Protein AF-0000000070900089 (afdb_homodimer)

Organism: Physcomitrium patens (NCBI:txid3218)

InterPro domains:
  IPR011051 RmlC-like cupin domain superfamily [SSF51182] (42-110)
  IPR014710 RmlC-like jelly roll fold [G3DSA:2.60.120.10] (19-149)

Sequence (306 aa):
MASSDGKSDQQPENFRYYQIYASEDGTTHFKSCQMHGFELKKYAEDSQYQRSDFGGETTKLVFTELAPGLEQDLHCCPEVQFVVTLSGSWYVKTSDGTKHTFNPGDVLFQDNTKTSPASNKPQHYSGVVGDKPCQQMIVQISRTPEVDNPNPFMASSDGKSDQQPENFRYYQIYASEDGTTHFKSCQMHGFELKKYAEDSQYQRSDFGGETTKLVFTELAPGLEQDLHCCPEVQFVVTLSGSWYVKTSDGTKHTFNPGDVLFQDNTKTSPASNKPQHYSGVVGDKPCQQMIVQISRTPEVDNPNPF

Solvent-accessible surface area (backbone atoms only — not comparable to full-atom values): 15769 Å² total; per-residue (Å²): 130,85,79,77,77,73,72,76,81,70,67,72,81,78,42,65,36,33,34,43,42,19,34,58,69,12,49,17,40,79,42,89,32,54,46,58,78,62,42,80,35,76,51,68,89,44,73,32,39,34,35,67,80,81,76,52,46,43,61,41,52,34,40,33,43,43,52,50,73,42,68,42,66,79,38,36,45,83,52,27,29,40,38,32,29,35,37,51,23,32,35,42,30,26,66,75,64,54,69,50,76,44,39,45,24,38,40,36,38,38,30,32,16,76,82,35,82,28,77,32,72,20,33,32,30,36,32,39,44,67,89,41,49,22,30,34,44,34,40,31,34,59,42,83,46,63,52,72,61,80,67,84,64,129,83,80,76,76,72,70,76,82,70,66,73,83,77,42,64,35,32,33,44,41,19,34,57,69,11,50,16,40,80,42,86,31,56,46,59,78,63,40,80,35,76,50,69,89,44,74,32,39,33,35,66,81,81,74,54,46,43,62,43,51,36,42,35,45,44,51,50,73,42,67,42,67,79,40,38,46,82,52,26,30,41,39,32,29,34,36,50,22,32,36,42,30,26,66,73,65,55,69,49,76,45,40,45,24,39,38,37,38,38,34,32,16,75,81,34,80,30,78,32,73,18,32,31,30,37,32,39,43,66,88,41,50,23,31,35,43,35,41,30,34,58,44,83,45,61,52,71,60,81,67,84,65

pLDDT: mean 92.02, std 15.53, range [22.19, 98.94]

Radius of gyration: 20.11 Å; Cα contacts (8 Å, |Δi|>4): 875; chains: 2; bounding box: 85×57×43 Å

Secondary structure (DSSP, 8-state):
------------S--EEEEEEE-TTS-EEEEEEE----EEEEETTEEEEEE--SSSEEEEEEEEEEPTT-EEEEE-BSSSEEEEEEES-EEEEETTS-EEEE-TT-EEEE--BTT-SSSS---EEEEE-SSS-EEEEEEEEE----BS--S--/------------S--EEEEEEE-TTS-EEEEEEE----EEEEETTEEEEEE--SSSEEEEEEEEEEPTT-EEEEE-BSSSEEEEEEES-EEEEETTS-EEEE-TT-EEEE--BTT-SSSS---EEEEE-SSS-EEEEEEEEE----BS--S--

Foldseek 3Di:
DPPPPPPPPDWDPAQWAKEWAAAQQQFIDIDIADDDDWDFDDDPHHTDTDDDDDAFAWDDKDKDKDAAPDKDDWDADAAFKKKAWQAAKKWKATNVGDIDMHHHPYIYTYLQHQQANRPDRHTIIMHGPDRGMIIMMMIHGPHHGYHPCPRVD/DPPPPPPVPDWDPAQWAKEWAAAQQQFIDIDIADDDDWDFDDDPHHTDTDDDDDAFAWDDKDKDKDAAPDKDPWDADAAFKKKAWQAAKKWKATNVGDIDMHHHPYIYTYLQHQQANRPDRHTIIMHGPDRDMIIMMMIHGPHHGYHPCPRVD

Structure (mmCIF, N/CA/C/O backbone):
data_AF-0000000070900089-model_v1
#
loop_
_entity.id
_entity.type
_entity.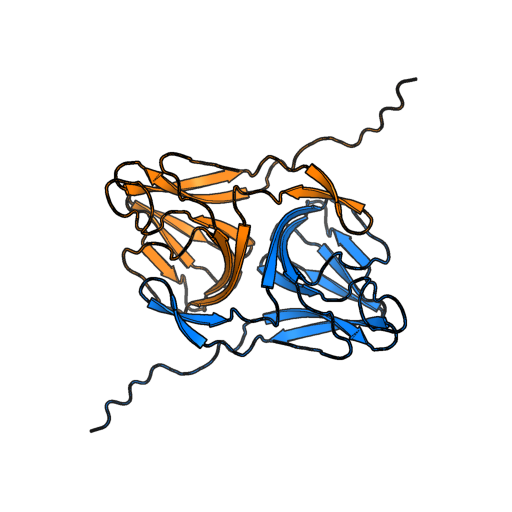pdbx_description
1 polymer 'Cupin 2 conserved barrel domain-containing protein'
#
loop_
_atom_site.group_PDB
_atom_site.id
_atom_site.type_symbol
_atom_site.label_atom_id
_atom_site.label_alt_id
_atom_site.label_comp_id
_atom_site.label_asym_id
_atom_site.label_entity_id
_atom_site.label_seq_id
_atom_site.pdbx_PDB_ins_code
_atom_site.Cartn_x
_atom_site.Cartn_y
_atom_site.Cartn_z
_atom_site.occupancy
_atom_site.B_iso_or_equiv
_atom_site.auth_seq_id
_atom_site.auth_comp_id
_atom_site.auth_asym_id
_atom_site.auth_atom_id
_atom_site.pdbx_PDB_model_num
ATOM 1 N N . MET A 1 1 ? -42.75 14.609 5.707 1 25.48 1 MET A N 1
ATOM 2 C CA . MET A 1 1 ? -42.031 14.82 4.449 1 25.48 1 MET A CA 1
ATOM 3 C C . MET A 1 1 ? -40.625 14.25 4.52 1 25.48 1 MET A C 1
ATOM 5 O O . MET A 1 1 ? -39.844 14.641 5.379 1 25.48 1 MET A O 1
ATOM 9 N N . ALA A 1 2 ? -40.375 12.898 4.223 1 30.28 2 ALA A N 1
ATOM 10 C CA . ALA A 1 2 ? -39.156 12.117 4.441 1 30.28 2 ALA A CA 1
ATOM 11 C C . ALA A 1 2 ? -37.969 12.742 3.713 1 30.28 2 ALA A C 1
ATOM 13 O O . ALA A 1 2 ? -38.062 13.031 2.516 1 30.28 2 ALA A O 1
ATOM 14 N N . SER A 1 3 ? -37.188 13.719 4.301 1 30.42 3 SER A N 1
ATOM 15 C CA . SER A 1 3 ? -36 14.359 3.754 1 30.42 3 SER A CA 1
ATOM 16 C C . SER A 1 3 ? -35.062 13.336 3.119 1 30.42 3 SER A C 1
ATOM 18 O O . SER A 1 3 ? -34.625 12.375 3.777 1 30.42 3 SER A O 1
ATOM 20 N N . SER A 1 4 ? -35.219 13 1.792 1 33.31 4 SER A N 1
ATOM 21 C CA . SER A 1 4 ? -34.5 12.07 0.933 1 33.31 4 SER A CA 1
ATOM 22 C C . SER A 1 4 ? -32.969 12.242 1.072 1 33.31 4 SER A C 1
ATOM 24 O O . SER A 1 4 ? -32.438 13.281 0.69 1 33.31 4 SER A O 1
ATOM 26 N N . ASP A 1 5 ? -32.344 12.125 2.211 1 35.88 5 ASP A N 1
ATOM 27 C CA . ASP A 1 5 ? -30.906 12.055 2.49 1 35.88 5 ASP A CA 1
ATOM 28 C C . ASP A 1 5 ? -30.141 11.375 1.344 1 35.88 5 ASP A C 1
ATOM 30 O O . ASP A 1 5 ? -30.125 10.148 1.243 1 35.88 5 ASP A O 1
ATOM 34 N N . GLY A 1 6 ? -30.156 11.812 0.093 1 32.88 6 GLY A N 1
ATOM 35 C CA . GLY A 1 6 ? -29.609 11.406 -1.191 1 32.88 6 GLY A CA 1
ATOM 36 C C . GLY A 1 6 ? -28.156 10.961 -1.109 1 32.88 6 GLY A C 1
ATOM 37 O O . GLY A 1 6 ? -27.297 11.469 -1.84 1 32.88 6 GLY A O 1
ATOM 38 N N . LYS A 1 7 ? -27.453 10.844 -0.008 1 39.06 7 LYS A N 1
ATOM 39 C CA . LYS A 1 7 ? -26.156 10.18 0.122 1 39.06 7 LYS A CA 1
ATOM 40 C C . LYS A 1 7 ? -26.062 8.992 -0.83 1 39.06 7 LYS A C 1
ATOM 42 O O . LYS A 1 7 ? -26.812 8.016 -0.703 1 39.06 7 LYS A O 1
ATOM 47 N N . SER A 1 8 ? -25.766 9.188 -2.084 1 41.5 8 SER A N 1
ATOM 48 C CA . SER A 1 8 ? -25.641 8.18 -3.129 1 41.5 8 SER A CA 1
ATOM 49 C C . SER A 1 8 ? -24.891 6.949 -2.623 1 41.5 8 SER A C 1
ATOM 51 O O . SER A 1 8 ? -23.781 7.062 -2.117 1 41.5 8 SER A O 1
ATOM 53 N N . ASP A 1 9 ? -25.422 5.953 -1.9 1 51.38 9 ASP A N 1
ATOM 54 C CA . ASP A 1 9 ? -25.172 4.566 -1.519 1 51.38 9 ASP A CA 1
ATOM 55 C C . ASP A 1 9 ? -24.281 3.867 -2.539 1 51.38 9 ASP A C 1
ATOM 57 O O . ASP A 1 9 ? -24.234 2.637 -2.598 1 51.38 9 ASP A O 1
ATOM 61 N N . GLN A 1 10 ? -23.875 4.645 -3.512 1 62.62 10 GLN A N 1
ATOM 62 C CA . GLN A 1 10 ? -23.266 3.84 -4.574 1 62.62 10 GLN A CA 1
ATOM 63 C C . GLN A 1 10 ? -21.828 3.455 -4.227 1 62.62 10 GLN A C 1
ATOM 65 O O . GLN A 1 10 ? -21.016 4.316 -3.881 1 62.62 10 GLN A O 1
ATOM 70 N N . GLN A 1 11 ? -21.5 2.168 -3.98 1 77.75 11 GLN A N 1
ATOM 71 C CA . GLN A 1 11 ? -20.234 1.473 -3.844 1 77.75 11 GLN A CA 1
ATOM 72 C C . GLN A 1 11 ? -19.234 1.922 -4.918 1 77.75 11 GLN A C 1
ATOM 74 O O . GLN A 1 11 ? -19.641 2.381 -5.988 1 77.75 11 GLN A O 1
ATOM 79 N N . PRO A 1 12 ? -17.953 2.131 -4.414 1 88.62 12 PRO A N 1
ATOM 80 C CA . PRO A 1 12 ? -16.969 2.389 -5.469 1 88.62 12 PRO A CA 1
ATOM 81 C C . PRO A 1 12 ? -17.125 1.457 -6.668 1 88.62 12 PRO A C 1
ATOM 83 O O . PRO A 1 12 ? -17.156 0.234 -6.504 1 88.62 12 PRO A O 1
ATOM 86 N N . GLU A 1 13 ? -17.344 1.978 -7.777 1 82.12 13 GLU A N 1
ATOM 87 C CA . GLU A 1 13 ? -17.656 1.176 -8.953 1 82.12 13 GLU A CA 1
ATOM 88 C C . GLU A 1 13 ? -16.391 0.705 -9.664 1 82.12 13 GLU A C 1
ATOM 90 O O . GLU A 1 13 ? -16.406 -0.328 -10.336 1 82.12 13 GLU A O 1
ATOM 95 N N . ASN A 1 14 ? -15.352 1.383 -9.477 1 90.56 14 ASN A N 1
ATOM 96 C CA . ASN A 1 14 ? -14.156 1.071 -10.258 1 90.56 14 ASN A CA 1
ATOM 97 C C . ASN A 1 14 ? -12.914 0.995 -9.375 1 90.56 14 ASN A C 1
ATOM 99 O O . ASN A 1 14 ? -11.859 1.526 -9.727 1 90.56 14 ASN A O 1
ATOM 103 N N . PHE A 1 15 ? -13.164 0.322 -8.195 1 96.88 15 PHE A N 1
ATOM 104 C CA . PHE A 1 15 ? -11.984 0.055 -7.375 1 96.88 15 PHE A CA 1
ATOM 105 C C . PHE A 1 15 ? -11.281 -1.217 -7.836 1 96.88 15 PHE A C 1
ATOM 107 O O . PHE A 1 15 ? -11.57 -2.307 -7.332 1 96.88 15 PHE A O 1
ATOM 114 N N . ARG A 1 16 ? -10.297 -1.04 -8.633 1 97.06 16 ARG A N 1
ATOM 115 C CA . ARG A 1 16 ? -9.695 -2.162 -9.352 1 97.06 16 ARG A CA 1
ATOM 116 C C . ARG A 1 16 ? -8.516 -2.732 -8.57 1 97.06 16 ARG A C 1
ATOM 118 O O . ARG A 1 16 ? -7.77 -1.99 -7.93 1 97.06 16 ARG A O 1
ATOM 125 N N . TYR A 1 17 ? -8.391 -4.027 -8.664 1 98.44 17 TYR A N 1
ATOM 126 C CA . TYR A 1 17 ? -7.168 -4.73 -8.289 1 98.44 17 TYR A CA 1
ATOM 127 C C . TYR A 1 17 ? -6.969 -5.973 -9.148 1 98.44 17 TYR A C 1
ATOM 129 O O . TYR A 1 17 ? -7.887 -6.402 -9.844 1 98.44 17 TYR A O 1
ATOM 137 N N . TYR A 1 18 ? -5.762 -6.484 -9.164 1 98.69 18 TYR A N 1
ATOM 138 C CA . TYR A 1 18 ? -5.438 -7.707 -9.883 1 98.69 18 TYR A CA 1
ATOM 139 C C . TYR A 1 18 ? -5.207 -8.867 -8.922 1 98.69 18 TYR A C 1
ATOM 141 O O . TYR A 1 18 ? -4.875 -8.656 -7.758 1 98.69 18 TYR A O 1
ATOM 149 N N . GLN A 1 19 ? -5.445 -10.031 -9.484 1 98.81 19 GLN A N 1
ATOM 150 C CA . GLN A 1 19 ? -5.234 -11.227 -8.672 1 98.81 19 GLN A CA 1
ATOM 151 C C . GLN A 1 19 ? -4.48 -12.297 -9.453 1 98.81 19 GLN A C 1
ATOM 153 O O . GLN A 1 19 ? -4.754 -12.516 -10.641 1 98.81 19 GLN A O 1
ATOM 158 N N . ILE A 1 20 ? -3.531 -12.93 -8.773 1 98.5 20 ILE A N 1
ATOM 159 C CA . ILE A 1 20 ? -3.115 -14.266 -9.172 1 98.5 20 ILE A CA 1
ATOM 160 C C . ILE A 1 20 ? -3.791 -15.305 -8.273 1 98.5 20 ILE A C 1
ATOM 162 O O . ILE A 1 20 ? -3.658 -15.258 -7.051 1 98.5 20 ILE A O 1
ATOM 166 N N . TYR A 1 21 ? -4.516 -16.172 -8.883 1 98.31 21 TYR A N 1
ATOM 167 C CA . TYR A 1 21 ? -5.117 -17.25 -8.117 1 98.31 21 TYR A CA 1
ATOM 168 C C . TYR A 1 21 ? -4.734 -18.609 -8.688 1 98.31 21 TYR A C 1
ATOM 170 O O . TYR A 1 21 ? -4.328 -18.703 -9.852 1 98.31 21 TYR A O 1
ATOM 178 N N . ALA A 1 22 ? -4.809 -19.578 -7.891 1 98.75 22 ALA A N 1
ATOM 179 C CA . ALA A 1 22 ? -4.449 -20.938 -8.289 1 98.75 22 ALA A CA 1
ATOM 180 C C . ALA A 1 22 ? -5.691 -21.797 -8.492 1 98.75 22 ALA A C 1
ATOM 182 O O . ALA A 1 22 ? -6.648 -21.703 -7.719 1 98.75 22 ALA A O 1
ATOM 183 N N . SER A 1 23 ? -5.645 -22.625 -9.516 1 98.75 23 SER A N 1
ATOM 184 C CA . SER A 1 23 ? -6.586 -23.734 -9.617 1 98.75 23 SER A CA 1
ATOM 185 C C . SER A 1 23 ? -6.184 -24.891 -8.711 1 98.75 23 SER A C 1
ATOM 187 O O . SER A 1 23 ? -5.074 -24.891 -8.172 1 98.75 23 SER A O 1
ATOM 189 N N . GLU A 1 24 ? -7.066 -25.859 -8.562 1 98.56 24 GLU A N 1
ATOM 190 C CA . GLU A 1 24 ? -6.84 -27 -7.695 1 98.56 24 GLU A CA 1
ATOM 191 C C . GLU A 1 24 ? -5.578 -27.766 -8.094 1 98.56 24 GLU A C 1
ATOM 193 O O . GLU A 1 24 ? -4.887 -28.328 -7.246 1 98.56 24 GLU A O 1
ATOM 198 N N . ASP A 1 25 ? -5.246 -27.766 -9.328 1 98.62 25 ASP A N 1
ATOM 199 C CA . ASP A 1 25 ? -4.105 -28.547 -9.805 1 98.62 25 ASP A CA 1
ATOM 200 C C . ASP A 1 25 ? -2.803 -27.766 -9.633 1 98.62 25 ASP A C 1
ATOM 202 O O . ASP A 1 25 ? -1.725 -28.266 -9.953 1 98.62 25 ASP A O 1
ATOM 206 N N . GLY A 1 26 ? -2.959 -26.484 -9.266 1 98.69 26 GLY A N 1
ATOM 207 C CA . GLY A 1 26 ? -1.771 -25.688 -9.016 1 98.69 26 GLY A CA 1
ATOM 208 C C . GLY A 1 26 ? -1.475 -24.703 -10.133 1 98.69 26 GLY A C 1
ATOM 209 O O . GLY A 1 26 ? -0.553 -23.891 -10.023 1 98.69 26 GLY A O 1
ATOM 210 N N . THR A 1 27 ? -2.264 -24.828 -11.203 1 98.81 27 THR A N 1
ATOM 211 C CA . THR A 1 27 ? -2.098 -23.844 -12.273 1 98.81 27 THR A CA 1
ATOM 212 C C . THR A 1 27 ? -2.496 -22.453 -11.797 1 98.81 27 THR A C 1
ATOM 214 O O . THR A 1 27 ? -3.543 -22.281 -11.164 1 98.81 27 THR A O 1
ATOM 217 N N . THR A 1 28 ? -1.611 -21.438 -12.008 1 98.88 28 THR A N 1
ATOM 218 C CA . THR A 1 28 ? -1.92 -20.078 -11.602 1 98.88 28 THR A CA 1
ATOM 219 C C . THR A 1 28 ? -2.51 -19.281 -12.766 1 98.88 28 THR A C 1
ATOM 221 O O . THR A 1 28 ? -2.15 -19.516 -13.922 1 98.88 28 THR A O 1
ATOM 224 N N . HIS A 1 29 ? -3.406 -18.375 -12.414 1 98.75 29 HIS A N 1
ATOM 225 C CA . HIS A 1 29 ? -4.152 -17.562 -13.367 1 98.75 29 HIS A CA 1
ATOM 226 C C . HIS A 1 29 ? -4.18 -16.094 -12.945 1 98.75 29 HIS A C 1
ATOM 228 O O . HIS A 1 29 ? -4.004 -15.789 -11.758 1 98.75 29 HIS A O 1
ATOM 234 N N . PHE A 1 30 ? -4.379 -15.32 -13.969 1 98.19 30 PHE A N 1
ATOM 235 C CA . PHE A 1 30 ? -4.527 -13.883 -13.742 1 98.19 30 PHE A CA 1
ATOM 236 C C . PHE A 1 30 ? -5.996 -13.477 -13.812 1 98.19 30 PHE A C 1
ATOM 238 O O . PHE A 1 30 ? -6.75 -13.984 -14.648 1 98.19 30 PHE A O 1
ATOM 245 N N . LYS A 1 31 ? -6.398 -12.594 -12.922 1 98.12 31 LYS A N 1
ATOM 246 C CA . LYS A 1 31 ? -7.75 -12.047 -12.945 1 98.12 31 LYS A CA 1
ATOM 247 C C . LYS A 1 31 ? -7.742 -10.539 -12.68 1 98.12 31 LYS A C 1
ATOM 249 O O . LYS A 1 31 ? -7.109 -10.078 -11.727 1 98.12 31 LYS A O 1
ATOM 254 N N . SER A 1 32 ? -8.383 -9.727 -13.594 1 97.69 32 SER A N 1
ATOM 255 C CA . SER A 1 32 ? -8.727 -8.336 -13.297 1 97.69 32 SER A CA 1
ATOM 256 C C . SER A 1 32 ? -9.984 -8.242 -12.445 1 97.69 32 SER A C 1
ATOM 258 O O . SER A 1 32 ? -11.031 -8.789 -12.812 1 97.69 32 SER A O 1
ATOM 260 N N . CYS A 1 33 ? -9.883 -7.59 -11.297 1 97.75 33 CYS A N 1
ATOM 261 C CA . CYS A 1 33 ? -10.961 -7.621 -10.305 1 97.75 33 CYS A CA 1
ATOM 262 C C . CYS A 1 33 ? -11.453 -6.215 -9.992 1 97.75 33 CYS A C 1
ATOM 264 O O . CYS A 1 33 ? -10.742 -5.238 -10.227 1 97.75 33 CYS A O 1
ATOM 266 N N . GLN A 1 34 ? -12.68 -6.184 -9.539 1 95.56 34 GLN A N 1
ATOM 267 C CA . GLN A 1 34 ? -13.258 -5.012 -8.891 1 95.56 34 GLN A CA 1
ATOM 268 C C . GLN A 1 34 ? -13.609 -5.297 -7.434 1 95.56 34 GLN A C 1
ATOM 270 O O . GLN A 1 34 ? -14.344 -6.238 -7.141 1 95.56 34 GLN A O 1
ATOM 275 N N . MET A 1 35 ? -13.086 -4.438 -6.559 1 97.06 35 MET A N 1
ATOM 276 C CA . MET A 1 35 ? -13.297 -4.668 -5.133 1 97.06 35 MET A CA 1
ATOM 277 C C . MET A 1 35 ? -14.711 -4.297 -4.723 1 97.06 35 MET A C 1
ATOM 279 O O . MET A 1 35 ? -15.242 -3.275 -5.164 1 97.06 35 MET A O 1
ATOM 283 N N . HIS A 1 36 ? -15.266 -5.109 -3.896 1 93.5 36 HIS A N 1
ATOM 284 C CA . HIS A 1 36 ? -16.594 -4.883 -3.344 1 93.5 36 HIS A CA 1
ATOM 285 C C . HIS A 1 36 ? -16.578 -4.965 -1.822 1 93.5 36 HIS A C 1
ATOM 287 O O . HIS A 1 36 ? -15.539 -5.25 -1.222 1 93.5 36 HIS A O 1
ATOM 293 N N . GLY A 1 37 ? -17.688 -4.625 -1.235 1 92.94 37 GLY A N 1
ATOM 294 C CA . GLY A 1 37 ? -17.828 -4.816 0.201 1 92.94 37 GLY A CA 1
ATOM 295 C C . GLY A 1 37 ? -17.359 -3.619 1.006 1 92.94 37 GLY A C 1
ATOM 296 O O . GLY A 1 37 ? -16.953 -3.76 2.164 1 92.94 37 GLY A O 1
ATOM 297 N N . PHE A 1 38 ? -17.359 -2.502 0.384 1 94.69 38 PHE A N 1
ATOM 298 C CA . PHE A 1 38 ? -17.031 -1.282 1.113 1 94.69 38 PHE A CA 1
ATOM 299 C C . PHE A 1 38 ? -18.172 -0.889 2.049 1 94.69 38 PHE A C 1
ATOM 301 O O . PHE A 1 38 ? -19.344 -1.134 1.75 1 94.69 38 PHE A O 1
ATOM 308 N N . GLU A 1 39 ? -17.766 -0.314 3.139 1 91.56 39 GLU A N 1
ATOM 309 C CA . GLU A 1 39 ? -18.703 0.305 4.074 1 91.56 39 GLU A CA 1
ATOM 310 C C . GLU A 1 39 ? -18.453 1.806 4.191 1 91.56 39 GLU A C 1
ATOM 312 O O . GLU A 1 39 ? -17.312 2.254 4.16 1 91.56 39 GLU A O 1
ATOM 317 N N . LEU A 1 40 ? -19.531 2.523 4.234 1 88.12 40 LEU A N 1
ATOM 318 C CA . LEU A 1 40 ? -19.406 3.951 4.504 1 88.12 40 LEU A CA 1
ATOM 319 C C . LEU A 1 40 ? -19.219 4.207 5.996 1 88.12 40 LEU A C 1
ATOM 321 O O . LEU A 1 40 ? -20.109 3.904 6.797 1 88.12 40 LEU A O 1
ATOM 325 N N . LYS A 1 41 ? -18.062 4.621 6.387 1 82.56 41 LYS A N 1
ATOM 326 C CA . LYS A 1 41 ? -17.75 4.828 7.797 1 82.56 41 LYS A CA 1
ATOM 327 C C . LYS A 1 41 ? -16.984 6.129 8.008 1 82.56 41 LYS A C 1
ATOM 329 O O . LYS A 1 41 ? -16.344 6.637 7.074 1 82.56 41 LYS A O 1
ATOM 334 N N . LYS A 1 42 ? -17.25 6.562 9.227 1 78 42 LYS A N 1
ATOM 335 C CA . LYS A 1 42 ? -16.422 7.699 9.625 1 78 42 LYS A CA 1
ATOM 336 C C . LYS A 1 42 ? -14.945 7.328 9.656 1 78 42 LYS A C 1
ATOM 338 O O . LYS A 1 42 ? -14.57 6.301 10.227 1 78 42 LYS A O 1
ATOM 343 N N . TYR A 1 43 ? -14.242 7.965 8.742 1 72.31 43 TYR A N 1
ATOM 344 C CA . TYR A 1 43 ? -12.789 7.902 8.781 1 72.31 43 TYR A CA 1
ATOM 345 C C . TYR A 1 43 ? -12.195 9.234 9.219 1 72.31 43 TYR A C 1
ATOM 347 O O . TYR A 1 43 ? -12.398 10.258 8.555 1 72.31 43 TYR A O 1
ATOM 355 N N . ALA A 1 44 ? -11.523 9.328 10.305 1 66.56 44 ALA A N 1
ATOM 356 C CA . ALA A 1 44 ? -11.156 10.578 10.961 1 66.56 44 ALA A CA 1
ATOM 357 C C . ALA A 1 44 ? -12.398 11.422 11.258 1 66.56 44 ALA A C 1
ATOM 359 O O . ALA A 1 44 ? -13.188 11.07 12.141 1 66.56 44 ALA A O 1
ATOM 360 N N . GLU A 1 45 ? -12.688 12.469 10.398 1 69.44 45 GLU A N 1
ATOM 361 C CA . GLU A 1 45 ? -13.797 13.367 10.703 1 69.44 45 GLU A CA 1
ATOM 362 C C . GLU A 1 45 ? -14.922 13.211 9.688 1 69.44 45 GLU A C 1
ATOM 364 O O . GLU A 1 45 ? -16.062 13.594 9.953 1 69.44 45 GLU A O 1
ATOM 369 N N . ASP A 1 46 ? -14.609 12.555 8.57 1 78.25 46 ASP A N 1
ATOM 370 C CA . ASP A 1 46 ? -15.617 12.477 7.516 1 78.25 46 ASP A CA 1
ATOM 371 C C . ASP A 1 46 ? -15.852 11.023 7.094 1 78.25 46 ASP A C 1
ATOM 373 O O . ASP A 1 46 ? -14.992 10.164 7.297 1 78.25 46 ASP A O 1
ATOM 377 N N . SER A 1 47 ? -17.047 10.883 6.59 1 82.75 47 SER A N 1
ATOM 378 C CA . SER A 1 47 ? -17.375 9.547 6.105 1 82.75 47 SER A CA 1
ATOM 379 C C . SER A 1 47 ? -16.734 9.273 4.754 1 82.75 47 SER A C 1
ATOM 381 O O . SER A 1 47 ? -16.672 10.156 3.896 1 82.75 47 SER A O 1
ATOM 383 N N . GLN A 1 48 ? -16.156 8.094 4.652 1 88.62 48 GLN A N 1
ATOM 384 C CA . GLN A 1 48 ? -15.617 7.594 3.393 1 88.62 48 GLN A CA 1
ATOM 385 C C . GLN A 1 48 ? -15.859 6.098 3.242 1 88.62 48 GLN A C 1
ATOM 387 O O . GLN A 1 48 ? -16.094 5.398 4.23 1 88.62 48 GLN A O 1
ATOM 392 N N . TYR A 1 49 ? -15.977 5.715 1.992 1 93.06 49 TYR A N 1
ATOM 393 C CA . TYR A 1 49 ? -16.047 4.277 1.746 1 93.06 49 TYR A CA 1
ATOM 394 C C . TYR A 1 49 ? -14.734 3.596 2.141 1 93.06 49 TYR A C 1
ATOM 396 O O . TYR A 1 49 ? -13.656 4.039 1.751 1 93.06 49 TYR A O 1
ATOM 404 N N . GLN A 1 50 ? -14.844 2.473 2.943 1 95.19 50 GLN A N 1
ATOM 405 C CA . GLN A 1 50 ? -13.664 1.747 3.396 1 95.19 50 GLN A CA 1
ATOM 406 C C . GLN A 1 50 ? -13.906 0.241 3.396 1 95.19 50 GLN A C 1
ATOM 408 O O . GLN A 1 50 ? -15.039 -0.209 3.604 1 95.19 50 GLN A O 1
ATOM 413 N N . ARG A 1 51 ? -12.977 -0.484 3.121 1 96 51 ARG A N 1
ATOM 414 C CA . ARG A 1 51 ? -12.922 -1.933 3.293 1 96 51 ARG A CA 1
ATOM 415 C C . ARG A 1 51 ? -11.68 -2.344 4.074 1 96 51 ARG A C 1
ATOM 417 O O . ARG A 1 51 ? -10.57 -1.912 3.758 1 96 51 ARG A O 1
ATOM 424 N N . SER A 1 52 ? -11.867 -3.227 5.156 1 96.5 52 SER A N 1
ATOM 425 C CA . SER A 1 52 ? -10.703 -3.559 5.973 1 96.5 52 SER A CA 1
ATOM 426 C C . SER A 1 52 ? -10.688 -5.039 6.336 1 96.5 52 SER A C 1
ATOM 428 O O . SER A 1 52 ? -9.852 -5.484 7.125 1 96.5 52 SER A O 1
ATOM 430 N N . ASP A 1 53 ? -11.648 -5.809 5.832 1 96 53 ASP A N 1
ATOM 43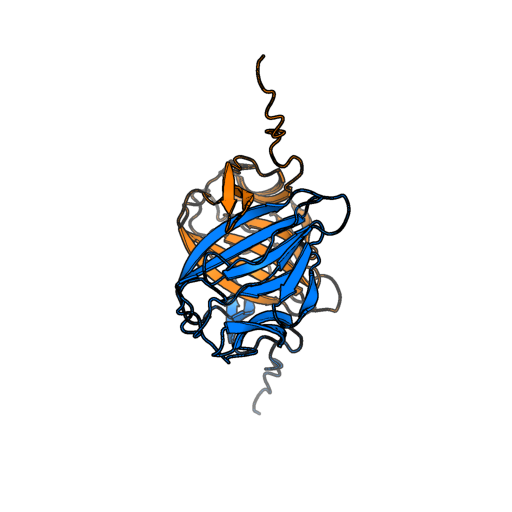1 C CA . ASP A 1 53 ? -11.68 -7.246 6.09 1 96 53 ASP A CA 1
ATOM 432 C C . ASP A 1 53 ? -11.328 -8.039 4.832 1 96 53 ASP A C 1
ATOM 434 O O . ASP A 1 53 ? -12.023 -7.949 3.82 1 96 53 ASP A O 1
ATOM 438 N N . PHE A 1 54 ? -10.297 -8.82 4.922 1 97.25 54 PHE A N 1
ATOM 439 C CA . PHE A 1 54 ? -9.836 -9.586 3.771 1 97.25 54 PHE A CA 1
ATOM 440 C C . PHE A 1 54 ? -9.617 -11.047 4.148 1 97.25 54 PHE A C 1
ATOM 442 O O . PHE A 1 54 ? -8.82 -11.75 3.52 1 97.25 54 PHE A O 1
ATOM 449 N N . GLY A 1 55 ? -10.203 -11.484 5.234 1 95.62 55 GLY A N 1
ATOM 450 C CA . GLY A 1 55 ? -10.227 -12.883 5.629 1 95.62 55 GLY A CA 1
ATOM 451 C C . GLY A 1 55 ? -9.039 -13.281 6.473 1 95.62 55 GLY A C 1
ATOM 452 O O . GLY A 1 55 ? -8.672 -14.461 6.52 1 95.62 55 GLY A O 1
ATOM 453 N N . GLY A 1 56 ? -8.359 -12.344 7.164 1 96.31 56 GLY A N 1
ATOM 454 C CA . GLY A 1 56 ? -7.207 -12.586 8.016 1 96.31 56 GLY A CA 1
ATOM 455 C C . GLY A 1 56 ? -6.688 -11.32 8.688 1 96.31 56 GLY A C 1
ATOM 456 O O . GLY A 1 56 ? -7.289 -10.258 8.555 1 96.31 56 GLY A O 1
ATOM 457 N N . GLU A 1 57 ? -5.539 -11.539 9.367 1 96.94 57 GLU A N 1
ATOM 458 C CA . GLU A 1 57 ? -4.91 -10.414 10.055 1 96.94 57 GLU A CA 1
ATOM 459 C C . GLU A 1 57 ? -3.73 -9.875 9.25 1 96.94 57 GLU A C 1
ATOM 461 O O . GLU A 1 57 ? -2.969 -10.641 8.664 1 96.94 57 GLU A O 1
ATOM 466 N N . THR A 1 58 ? -3.652 -8.547 9.242 1 97.94 58 THR A N 1
ATOM 467 C CA . THR A 1 58 ? -2.459 -7.938 8.664 1 97.94 58 THR A CA 1
ATOM 468 C C . THR A 1 58 ? -1.229 -8.242 9.516 1 97.94 58 THR A C 1
ATOM 470 O O . THR A 1 58 ? -1.238 -8.031 10.727 1 97.94 58 THR A O 1
ATOM 473 N N . THR A 1 59 ? -0.126 -8.727 8.914 1 97.31 59 THR A N 1
ATOM 474 C CA . THR A 1 59 ? 0.962 -9.258 9.727 1 97.31 59 THR A CA 1
ATOM 475 C C . THR A 1 59 ? 2.256 -8.492 9.469 1 97.31 59 THR A C 1
ATOM 477 O O . THR A 1 59 ? 3.08 -8.336 10.367 1 97.31 59 THR A O 1
ATOM 480 N N . LYS A 1 60 ? 2.445 -8.062 8.258 1 97.44 60 LYS A N 1
ATOM 481 C CA . LYS A 1 60 ? 3.742 -7.469 7.938 1 97.44 60 LYS A CA 1
ATOM 482 C C . LYS A 1 60 ? 3.617 -6.438 6.82 1 97.44 60 LYS A C 1
ATOM 484 O O . LYS A 1 60 ? 2.852 -6.633 5.875 1 97.44 60 LYS A O 1
ATOM 489 N N . LEU A 1 61 ? 4.344 -5.355 6.949 1 98.38 61 LEU A N 1
ATOM 490 C CA . LEU A 1 61 ? 4.555 -4.352 5.914 1 98.38 61 LEU A CA 1
ATOM 491 C C . LEU A 1 61 ? 5.992 -4.391 5.402 1 98.38 61 LEU A C 1
ATOM 493 O O . LEU A 1 61 ? 6.938 -4.391 6.195 1 98.38 61 LEU A O 1
ATOM 497 N N . VAL A 1 62 ? 6.16 -4.473 4.074 1 97.5 62 VAL A N 1
ATOM 498 C CA . VAL A 1 62 ? 7.48 -4.512 3.459 1 97.5 62 VAL A CA 1
ATOM 499 C C . VAL A 1 62 ? 7.57 -3.471 2.348 1 97.5 62 VAL A C 1
ATOM 501 O O . VAL A 1 62 ? 6.695 -3.406 1.478 1 97.5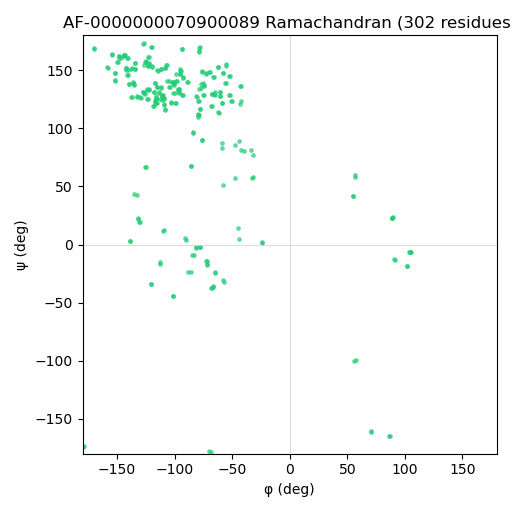 62 VAL A O 1
ATOM 504 N N . PHE A 1 63 ? 8.57 -2.607 2.4 1 98.12 63 PHE A N 1
ATOM 505 C CA . PHE A 1 63 ? 9 -1.848 1.23 1 98.12 63 PHE A CA 1
ATOM 506 C C . PHE A 1 63 ? 10.18 -2.523 0.549 1 98.12 63 PHE A C 1
ATOM 508 O O . PHE A 1 63 ? 11.125 -2.951 1.215 1 98.12 63 PHE A O 1
ATOM 515 N N . THR A 1 64 ? 10.125 -2.643 -0.795 1 97 64 THR A N 1
ATOM 516 C CA . THR A 1 64 ? 11.18 -3.363 -1.498 1 97 64 THR A CA 1
ATOM 517 C C . THR A 1 64 ? 11.5 -2.688 -2.828 1 97 64 THR A C 1
ATOM 519 O O . THR A 1 64 ? 10.648 -2.027 -3.418 1 97 64 THR A O 1
ATOM 522 N N . GLU A 1 65 ? 12.711 -2.854 -3.236 1 96.62 65 GLU A N 1
ATOM 523 C CA . GLU A 1 65 ? 13.156 -2.412 -4.555 1 96.62 65 GLU A CA 1
ATOM 524 C C . GLU A 1 65 ? 13.742 -3.57 -5.355 1 96.62 65 GLU A C 1
ATOM 526 O O . GLU A 1 65 ? 14.641 -4.266 -4.883 1 96.62 65 GLU A O 1
ATOM 531 N N . LEU A 1 66 ? 13.18 -3.725 -6.523 1 95.12 66 LEU A N 1
ATOM 532 C CA . LEU A 1 66 ? 13.68 -4.695 -7.492 1 95.12 66 LEU A CA 1
ATOM 533 C C . LEU A 1 66 ? 14.617 -4.031 -8.5 1 95.12 66 LEU A C 1
ATOM 535 O O . LEU A 1 66 ? 14.25 -3.027 -9.117 1 95.12 66 LEU A O 1
ATOM 539 N N . ALA A 1 67 ? 15.727 -4.602 -8.695 1 93.12 67 ALA A N 1
ATOM 540 C CA . ALA A 1 67 ? 16.734 -4.004 -9.578 1 93.12 67 ALA A CA 1
ATOM 541 C C . ALA A 1 67 ? 16.359 -4.207 -11.047 1 93.12 67 ALA A C 1
ATOM 543 O O . ALA A 1 67 ? 15.773 -5.23 -11.406 1 93.12 67 ALA A O 1
ATOM 544 N N . PRO A 1 68 ? 16.797 -3.195 -11.859 1 94.75 68 PRO A N 1
ATOM 545 C CA . PRO A 1 68 ? 16.625 -3.428 -13.297 1 94.75 68 PRO A CA 1
ATOM 546 C C . PRO A 1 68 ? 17.297 -4.715 -13.766 1 94.75 68 PRO A C 1
ATOM 548 O O . PRO A 1 68 ? 18.375 -5.07 -13.281 1 94.75 68 PRO A O 1
ATOM 551 N N . GLY A 1 69 ? 16.594 -5.441 -14.648 1 94.12 69 GLY A N 1
ATOM 552 C CA . GLY A 1 69 ? 17.172 -6.668 -15.195 1 94.12 69 GLY A CA 1
ATOM 553 C C . GLY A 1 69 ? 16.812 -7.898 -14.383 1 94.12 69 GLY A C 1
ATOM 554 O O . GLY A 1 69 ? 17.031 -9.031 -14.828 1 94.12 69 GLY A O 1
ATOM 555 N N . LEU A 1 70 ? 16.266 -7.699 -13.164 1 93.5 70 LEU A N 1
ATOM 556 C CA . LEU A 1 70 ? 15.867 -8.836 -12.344 1 93.5 70 LEU A CA 1
ATOM 557 C C . LEU A 1 70 ? 14.797 -9.672 -13.055 1 93.5 70 LEU A C 1
ATOM 559 O O . LEU A 1 70 ? 13.828 -9.125 -13.578 1 93.5 70 LEU A O 1
ATOM 563 N N . GLU A 1 71 ? 14.992 -10.93 -13.094 1 94.25 71 GLU A N 1
ATOM 564 C CA . GLU A 1 71 ? 14.039 -11.945 -13.531 1 94.25 71 GLU A CA 1
ATOM 565 C C . GLU A 1 71 ? 13.977 -13.109 -12.539 1 94.25 71 GLU A C 1
ATOM 567 O O . GLU A 1 71 ? 15.008 -13.664 -12.164 1 94.25 71 GLU A O 1
ATOM 572 N N . GLN A 1 72 ? 12.867 -13.359 -12.18 1 93.81 72 GLN A N 1
ATOM 573 C CA . GLN A 1 72 ? 12.672 -14.469 -11.25 1 93.81 72 GLN A CA 1
ATOM 574 C C . GLN A 1 72 ? 11.922 -15.617 -11.914 1 93.81 72 GLN A C 1
ATOM 576 O O . GLN A 1 72 ? 10.836 -15.414 -12.469 1 93.81 72 GLN A O 1
ATOM 581 N N . ASP A 1 73 ? 12.539 -16.781 -11.844 1 93.44 73 ASP A N 1
ATOM 582 C CA . ASP A 1 73 ? 11.891 -17.984 -12.367 1 93.44 73 ASP A CA 1
ATOM 583 C C . ASP A 1 73 ? 10.711 -18.391 -11.492 1 93.44 73 ASP A C 1
ATOM 585 O O . ASP A 1 73 ? 10.352 -17.688 -10.547 1 93.44 73 ASP A O 1
ATOM 589 N N . LEU A 1 74 ? 10.086 -19.516 -11.875 1 94.88 74 LEU A N 1
ATOM 590 C CA . LEU A 1 74 ? 8.898 -20 -11.18 1 94.88 74 LEU A CA 1
ATOM 591 C C . LEU A 1 74 ? 9.125 -20.047 -9.672 1 94.88 74 LEU A C 1
ATOM 593 O O . LEU A 1 74 ? 10.07 -20.688 -9.203 1 94.88 74 LEU A O 1
ATOM 597 N N . HIS A 1 75 ? 8.273 -19.359 -8.953 1 95.81 75 HIS A N 1
ATOM 598 C CA . HIS A 1 75 ? 8.336 -19.328 -7.496 1 95.81 75 HIS A CA 1
ATOM 599 C C . HIS A 1 75 ? 6.969 -19.016 -6.898 1 95.81 75 HIS A C 1
ATOM 601 O O . HIS A 1 75 ? 6.051 -18.609 -7.613 1 95.81 75 HIS A O 1
ATOM 607 N N . CYS A 1 76 ? 6.812 -19.297 -5.605 1 96.56 76 CYS A N 1
ATOM 608 C CA . CYS A 1 76 ? 5.633 -18.922 -4.832 1 96.56 76 CYS A CA 1
ATOM 609 C C . CYS A 1 76 ? 5.863 -17.594 -4.098 1 96.56 76 CYS A C 1
ATOM 611 O O . CYS A 1 76 ? 7.004 -17.234 -3.816 1 96.56 76 CYS A O 1
ATOM 613 N N . CYS A 1 77 ? 4.77 -16.859 -3.881 1 95.12 77 CYS A N 1
ATOM 614 C CA . CYS A 1 77 ? 4.926 -15.742 -2.957 1 95.12 77 CYS A CA 1
ATOM 615 C C . CYS A 1 77 ? 5.117 -16.234 -1.527 1 95.12 77 CYS A C 1
ATOM 617 O O . CYS A 1 77 ? 4.633 -17.312 -1.17 1 95.12 77 CYS A O 1
ATOM 619 N N . PRO A 1 78 ? 5.84 -15.5 -0.787 1 94.5 78 PRO A N 1
ATOM 620 C CA . PRO A 1 78 ? 6.191 -16 0.547 1 94.5 78 PRO A CA 1
ATOM 621 C C . PRO A 1 78 ? 4.98 -16.109 1.47 1 94.5 78 PRO A C 1
ATOM 623 O O . PRO A 1 78 ? 4.934 -17 2.32 1 94.5 78 PRO A O 1
ATOM 626 N N . GLU A 1 79 ? 4.016 -15.234 1.402 1 96.5 79 GLU A N 1
ATOM 627 C CA . GLU A 1 79 ? 2.783 -15.172 2.18 1 96.5 79 GLU A CA 1
ATOM 628 C C . GLU A 1 79 ? 1.618 -14.672 1.327 1 96.5 79 GLU A C 1
ATOM 630 O O . GLU A 1 79 ? 1.824 -14.156 0.226 1 96.5 79 GLU A O 1
ATOM 635 N N . VAL A 1 80 ? 0.38 -14.93 1.852 1 98.12 80 VAL A N 1
ATOM 636 C CA . VAL A 1 80 ? -0.734 -14.203 1.251 1 98.12 80 VAL A CA 1
ATOM 637 C C . VAL A 1 80 ? -0.519 -12.695 1.414 1 98.12 80 VAL A C 1
ATOM 639 O O . VAL A 1 80 ? -0.26 -12.219 2.52 1 98.12 80 VAL A O 1
ATOM 642 N N . GLN A 1 81 ? -0.613 -11.953 0.246 1 98.62 81 GLN A N 1
ATOM 643 C CA . GLN A 1 81 ? -0.145 -10.578 0.353 1 98.62 81 GLN A CA 1
ATOM 644 C C . GLN A 1 81 ? -0.748 -9.703 -0.744 1 98.62 81 GLN A C 1
ATOM 646 O O . GLN A 1 81 ? -1.167 -10.211 -1.787 1 98.62 81 GLN A O 1
ATOM 651 N N . PHE A 1 82 ? -0.876 -8.422 -0.469 1 98.88 82 PHE A N 1
ATOM 652 C CA . PHE A 1 82 ? -1.104 -7.375 -1.46 1 98.88 82 PHE A CA 1
ATOM 653 C C . PHE A 1 82 ? 0.208 -6.699 -1.847 1 98.88 82 PHE A C 1
ATOM 655 O O . PHE A 1 82 ? 1.033 -6.395 -0.984 1 98.88 82 PHE A O 1
ATOM 662 N N . VAL A 1 83 ? 0.437 -6.52 -3.156 1 98.75 83 VAL A N 1
ATOM 663 C CA . VAL A 1 83 ? 1.593 -5.805 -3.686 1 98.75 83 VAL A CA 1
ATOM 664 C C . VAL A 1 83 ? 1.131 -4.555 -4.434 1 98.75 83 VAL A C 1
ATOM 666 O O . VAL A 1 83 ? 0.308 -4.641 -5.348 1 98.75 83 VAL A O 1
ATOM 669 N N . VAL A 1 84 ? 1.631 -3.434 -4.066 1 98.94 84 VAL A N 1
ATOM 670 C CA . VAL A 1 84 ? 1.36 -2.195 -4.793 1 98.94 84 VAL A CA 1
ATOM 671 C C . VAL A 1 84 ? 2.643 -1.689 -5.449 1 98.94 84 VAL A C 1
ATOM 673 O O . VAL A 1 84 ? 3.691 -1.614 -4.801 1 98.94 84 VAL A O 1
ATOM 676 N N . THR A 1 85 ? 2.555 -1.358 -6.703 1 98.88 85 THR A N 1
ATOM 677 C CA . THR A 1 85 ? 3.682 -0.742 -7.391 1 98.88 85 THR A CA 1
ATOM 678 C C . THR A 1 85 ? 3.744 0.754 -7.098 1 98.88 85 THR A C 1
ATOM 680 O O . THR A 1 85 ? 2.758 1.47 -7.285 1 98.88 85 THR A O 1
ATOM 683 N N . LEU A 1 86 ? 4.914 1.163 -6.664 1 98.81 86 LEU A N 1
ATOM 684 C CA . LEU A 1 86 ? 5.07 2.559 -6.27 1 98.81 86 LEU A CA 1
ATOM 685 C C . LEU A 1 86 ? 5.766 3.357 -7.367 1 98.81 86 LEU A C 1
ATOM 687 O O . LEU A 1 86 ? 5.395 4.5 -7.641 1 98.81 86 LEU A O 1
ATOM 691 N N . SER A 1 87 ? 6.766 2.85 -7.93 1 98.31 87 SER A N 1
ATOM 692 C CA . SER A 1 87 ? 7.535 3.432 -9.023 1 98.31 87 SER A CA 1
ATOM 693 C C . SER A 1 87 ? 8.141 2.35 -9.914 1 98.31 87 SER A C 1
ATOM 695 O O . SER A 1 87 ? 8.312 1.209 -9.477 1 98.31 87 SER A O 1
ATOM 697 N N . GLY A 1 88 ? 8.445 2.754 -11.172 1 97.94 88 GLY A N 1
ATOM 698 C CA . GLY A 1 88 ? 8.891 1.746 -12.125 1 97.94 88 GLY A CA 1
ATOM 699 C C . GLY A 1 88 ? 7.785 0.802 -12.555 1 97.94 88 GLY A C 1
ATOM 700 O O . GLY A 1 88 ? 6.609 1.172 -12.539 1 97.94 88 GLY A O 1
ATOM 701 N N . SER A 1 89 ? 8.273 -0.335 -13.086 1 98.69 89 SER A N 1
ATOM 702 C CA . SER A 1 89 ? 7.32 -1.313 -13.602 1 98.69 89 SER A CA 1
ATOM 703 C C . SER A 1 89 ? 7.883 -2.729 -13.523 1 98.69 89 SER A C 1
ATOM 705 O O . SER A 1 89 ? 9.102 -2.922 -13.57 1 98.69 89 SER A O 1
ATOM 707 N N . TRP A 1 90 ? 6.996 -3.668 -13.312 1 98.56 90 TRP A N 1
ATOM 708 C CA . TRP A 1 90 ? 7.352 -5.082 -13.281 1 98.56 90 TRP A CA 1
ATOM 709 C C . TRP A 1 90 ? 6.246 -5.938 -13.891 1 98.56 90 TRP A C 1
ATOM 711 O O . TRP A 1 90 ? 5.141 -5.449 -14.133 1 98.56 90 TRP A O 1
ATOM 721 N N . TYR A 1 91 ? 6.594 -7.16 -14.234 1 98.69 91 TYR A N 1
ATOM 722 C CA . TYR A 1 91 ? 5.59 -8.07 -14.773 1 98.69 91 TYR A CA 1
ATOM 723 C C . TYR A 1 91 ? 5.508 -9.344 -13.938 1 98.69 91 TYR A C 1
ATOM 725 O O . TYR A 1 91 ? 6.449 -9.688 -13.219 1 98.69 91 TYR A O 1
ATOM 733 N N . VAL A 1 92 ? 4.363 -9.93 -13.977 1 98.38 92 VAL A N 1
A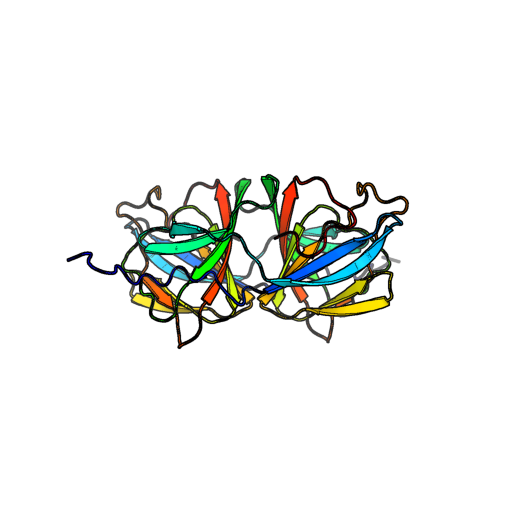TOM 734 C CA . VAL A 1 92 ? 4.129 -11.281 -13.484 1 98.38 92 VAL A CA 1
ATOM 735 C C . VAL A 1 92 ? 3.582 -12.148 -14.617 1 98.38 92 VAL A C 1
ATOM 737 O O . VAL A 1 92 ? 2.748 -11.703 -15.406 1 98.38 92 VAL A O 1
ATOM 740 N N . LYS A 1 93 ? 4.117 -13.305 -14.75 1 98.44 93 LYS A N 1
ATOM 741 C CA . LYS A 1 93 ? 3.609 -14.297 -15.688 1 98.44 93 LYS A CA 1
ATOM 742 C C . LYS A 1 93 ? 3.145 -15.555 -14.961 1 98.44 93 LYS A C 1
ATOM 744 O O . LYS A 1 93 ? 3.941 -16.234 -14.297 1 98.44 93 LYS A O 1
ATOM 749 N N . THR A 1 94 ? 1.882 -15.859 -15.102 1 98.69 94 THR A N 1
ATOM 750 C CA . THR A 1 94 ? 1.303 -17.031 -14.445 1 98.69 94 THR A CA 1
ATOM 751 C C . THR A 1 94 ? 1.656 -18.297 -15.211 1 98.69 94 THR A C 1
ATOM 753 O O . THR A 1 94 ? 2.107 -18.234 -16.359 1 98.69 94 THR A O 1
ATOM 756 N N . SER A 1 95 ? 1.45 -19.422 -14.578 1 98.38 95 SER A N 1
ATOM 757 C CA . SER A 1 95 ? 1.877 -20.688 -15.156 1 98.38 95 SER A CA 1
ATOM 758 C C . SER A 1 95 ? 1 -21.078 -16.344 1 98.38 95 SER A C 1
ATOM 760 O O . SER A 1 95 ? 1.374 -21.938 -17.156 1 98.38 95 SER A O 1
ATOM 762 N N . ASP A 1 96 ? -0.183 -20.484 -16.469 1 98.5 96 ASP A N 1
ATOM 763 C CA . ASP A 1 96 ? -0.999 -20.734 -17.656 1 98.5 96 ASP A CA 1
ATOM 764 C C . ASP A 1 96 ? -0.536 -19.875 -18.828 1 98.5 96 ASP A C 1
ATOM 766 O O . ASP A 1 96 ? -1.159 -19.891 -19.891 1 98.5 96 ASP A O 1
ATOM 770 N N . GLY A 1 97 ? 0.439 -19.062 -18.562 1 98.25 97 GLY A N 1
ATOM 771 C CA . GLY A 1 97 ? 1.083 -18.328 -19.656 1 98.25 97 GLY A CA 1
ATOM 772 C C . GLY A 1 97 ? 0.669 -16.875 -19.719 1 98.25 97 GLY A C 1
ATOM 773 O O . GLY A 1 97 ? 1.252 -16.094 -20.469 1 98.25 97 GLY A O 1
ATOM 774 N N . THR A 1 98 ? -0.246 -16.422 -18.969 1 98.44 98 THR A N 1
ATOM 775 C CA . THR A 1 98 ? -0.729 -15.039 -19 1 98.44 98 THR A CA 1
ATOM 776 C C . THR A 1 98 ? 0.271 -14.102 -18.344 1 98.44 98 THR A C 1
ATOM 778 O O . THR A 1 98 ? 0.755 -14.375 -17.234 1 98.44 98 THR A O 1
ATOM 781 N N . LYS A 1 99 ? 0.607 -13.047 -19.062 1 98.38 99 LYS A N 1
ATOM 782 C CA . LYS A 1 99 ? 1.549 -12.055 -18.562 1 98.38 99 LYS A CA 1
ATOM 783 C C . LYS A 1 99 ? 0.871 -10.695 -18.375 1 98.38 99 LYS A C 1
ATOM 785 O O . LYS A 1 99 ? 0.081 -10.273 -19.219 1 98.38 99 LYS A O 1
ATOM 790 N N . HIS A 1 100 ? 1.15 -10.062 -17.266 1 98.62 100 HIS A N 1
ATOM 791 C CA . HIS A 1 100 ? 0.628 -8.727 -17 1 98.62 100 HIS A CA 1
ATOM 792 C C . HIS A 1 100 ? 1.705 -7.816 -16.422 1 98.62 100 HIS A C 1
ATOM 794 O O . HIS A 1 100 ? 2.49 -8.242 -15.57 1 98.62 100 HIS A O 1
ATOM 800 N N . THR A 1 101 ? 1.705 -6.578 -16.891 1 98.81 101 THR A N 1
ATOM 801 C CA . THR A 1 101 ? 2.629 -5.57 -16.391 1 98.81 101 THR A CA 1
ATOM 802 C C . THR A 1 101 ? 1.934 -4.652 -15.391 1 98.81 101 THR A C 1
ATOM 804 O O . THR A 1 101 ? 0.792 -4.238 -15.609 1 98.81 101 THR A O 1
ATOM 807 N N . PHE A 1 102 ? 2.619 -4.363 -14.344 1 98.75 102 PHE A N 1
ATOM 808 C CA . PHE A 1 102 ? 2.104 -3.521 -13.266 1 98.75 102 PHE A CA 1
ATOM 809 C C . PHE A 1 102 ? 2.842 -2.189 -13.219 1 98.75 102 PHE A C 1
ATOM 811 O O . PHE A 1 102 ? 4.07 -2.15 -13.305 1 98.75 102 PHE A O 1
ATOM 818 N N . ASN A 1 103 ? 2.035 -1.119 -13.078 1 98.69 103 ASN A N 1
ATOM 819 C CA . ASN A 1 103 ? 2.52 0.256 -13.016 1 98.69 103 ASN A CA 1
ATOM 820 C C . ASN A 1 103 ? 2.145 0.922 -11.695 1 98.69 103 ASN A C 1
ATOM 822 O O . ASN A 1 103 ? 1.366 0.37 -10.914 1 98.69 103 ASN A O 1
ATOM 826 N N . PRO A 1 104 ? 2.744 2.135 -11.461 1 98.75 104 PRO A N 1
ATOM 827 C CA . PRO A 1 104 ? 2.443 2.793 -10.188 1 98.75 104 PRO A CA 1
ATOM 828 C C . PRO A 1 104 ? 0.944 2.924 -9.93 1 98.75 104 PRO A C 1
ATOM 830 O O . PRO A 1 104 ? 0.198 3.352 -10.82 1 98.75 104 PRO A O 1
ATOM 833 N N . GLY A 1 105 ? 0.55 2.484 -8.789 1 98.62 105 GLY A N 1
ATOM 834 C CA . GLY A 1 105 ? -0.852 2.533 -8.406 1 98.62 105 GLY A CA 1
ATOM 835 C C . GLY A 1 105 ? -1.557 1.196 -8.547 1 98.62 105 GLY A C 1
ATOM 836 O O . GLY A 1 105 ? -2.602 0.973 -7.93 1 98.62 105 GLY A O 1
ATOM 837 N N . ASP A 1 106 ? -0.99 0.266 -9.312 1 98.75 106 ASP A N 1
ATOM 838 C CA . ASP A 1 106 ? -1.611 -1.04 -9.508 1 98.75 106 ASP A CA 1
ATOM 839 C C . ASP A 1 106 ? -1.46 -1.912 -8.266 1 98.75 106 ASP A C 1
ATOM 841 O O . ASP A 1 106 ? -0.394 -1.941 -7.645 1 98.75 106 ASP A O 1
ATOM 845 N N . VAL A 1 107 ? -2.566 -2.613 -7.887 1 98.88 107 VAL A N 1
ATOM 846 C CA . VAL A 1 107 ? -2.605 -3.504 -6.73 1 98.88 107 VAL A CA 1
ATOM 847 C C . VAL A 1 107 ? -2.729 -4.953 -7.199 1 98.88 107 VAL A C 1
ATOM 849 O O . VAL A 1 107 ? -3.607 -5.281 -8 1 98.88 107 VAL A O 1
ATOM 852 N N . LEU A 1 108 ? -1.846 -5.816 -6.707 1 98.88 108 LEU A N 1
ATOM 853 C CA . LEU A 1 108 ? -1.896 -7.254 -6.961 1 98.88 108 LEU A CA 1
ATOM 854 C C . LEU A 1 108 ? -2.139 -8.023 -5.672 1 98.88 108 LEU A C 1
ATOM 856 O O . LEU A 1 108 ? -1.422 -7.836 -4.684 1 98.88 108 LEU A O 1
ATOM 860 N N . PHE A 1 109 ? -3.221 -8.797 -5.668 1 98.88 109 PHE A N 1
ATOM 861 C CA . PHE A 1 109 ? -3.434 -9.773 -4.605 1 98.88 109 PHE A CA 1
ATOM 862 C C . PHE A 1 109 ? -2.885 -11.141 -5.004 1 98.88 109 PHE A C 1
ATOM 864 O O . PHE A 1 109 ? -3.189 -11.641 -6.09 1 98.88 109 PHE A O 1
ATOM 871 N N . GLN A 1 110 ? -2.072 -11.703 -4.129 1 98.19 110 GLN A N 1
ATOM 872 C CA . GLN A 1 110 ? -1.476 -13.008 -4.367 1 98.19 110 GLN A CA 1
ATOM 873 C C . GLN A 1 110 ? -1.755 -13.961 -3.207 1 98.19 110 GLN A C 1
ATOM 875 O O . GLN A 1 110 ? -1.506 -13.625 -2.049 1 98.19 110 GLN A O 1
ATOM 880 N N . ASP A 1 111 ? -2.236 -15.148 -3.455 1 97.38 111 ASP A N 1
ATOM 881 C CA . ASP A 1 111 ? -2.332 -16.188 -2.426 1 97.38 111 ASP A CA 1
ATOM 882 C C . ASP A 1 111 ? -1.772 -17.516 -2.928 1 97.38 111 ASP A C 1
ATOM 884 O O . ASP A 1 111 ? -2.162 -18.578 -2.445 1 97.38 111 ASP A O 1
ATOM 888 N N . ASN A 1 112 ? -0.904 -17.406 -3.947 1 97.88 112 ASN A N 1
ATOM 889 C CA . ASN A 1 112 ? -0.241 -18.594 -4.484 1 97.88 112 ASN A CA 1
ATOM 890 C C . ASN A 1 112 ? 1.02 -18.938 -3.697 1 97.88 112 ASN A C 1
ATOM 892 O O . ASN A 1 112 ? 2.123 -18.922 -4.242 1 97.88 112 ASN A O 1
ATOM 896 N N . THR A 1 113 ? 0.869 -19.328 -2.506 1 97.44 113 THR A N 1
ATOM 897 C CA . THR A 1 113 ? 1.94 -19.625 -1.562 1 97.44 113 THR A CA 1
ATOM 898 C C . THR A 1 113 ? 2.283 -21.109 -1.589 1 97.44 113 THR A C 1
ATOM 900 O O . THR A 1 113 ? 1.541 -21.906 -2.156 1 97.44 113 THR A O 1
ATOM 903 N N . LYS A 1 114 ? 3.414 -21.422 -0.945 1 96.25 114 LYS A N 1
ATOM 904 C CA . LYS A 1 114 ? 3.857 -22.812 -0.858 1 96.25 114 LYS A CA 1
ATOM 905 C C . LYS A 1 114 ? 2.877 -23.656 -0.046 1 96.25 114 LYS A C 1
ATOM 907 O O . LYS A 1 114 ? 2.793 -24.875 -0.23 1 96.25 114 LYS A O 1
ATOM 912 N N . THR A 1 115 ? 2.102 -23.047 0.835 1 96.88 115 THR A N 1
ATOM 913 C CA . THR A 1 115 ? 1.19 -23.766 1.727 1 96.88 115 THR A CA 1
ATOM 914 C C . THR A 1 115 ? -0.186 -23.906 1.085 1 96.88 115 THR A C 1
ATOM 916 O O . THR A 1 115 ? -1.139 -24.344 1.741 1 96.88 115 THR A O 1
ATOM 919 N N . SER A 1 116 ? -0.333 -23.5 -0.138 1 98.25 116 SER A N 1
ATOM 920 C CA . SER A 1 116 ? -1.585 -23.656 -0.871 1 98.25 116 SER A CA 1
ATOM 921 C C . SER A 1 116 ? -2.068 -25.094 -0.837 1 98.25 116 SER A C 1
ATOM 923 O O . SER A 1 116 ? -1.265 -26.031 -0.907 1 98.25 116 SER A O 1
ATOM 925 N N . PRO A 1 117 ? -3.418 -25.312 -0.785 1 98.25 117 PRO A N 1
ATOM 926 C CA . PRO A 1 117 ? -3.949 -26.688 -0.791 1 98.25 117 PRO A CA 1
ATOM 927 C C . PRO A 1 117 ? -3.945 -27.312 -2.184 1 98.25 117 PRO A C 1
ATOM 929 O O . PRO A 1 117 ? -4.375 -28.453 -2.35 1 98.25 117 PRO A O 1
ATOM 932 N N . ALA A 1 118 ? -3.525 -26.547 -3.193 1 98.56 118 ALA A N 1
ATOM 933 C CA . ALA A 1 118 ? -3.449 -27.094 -4.547 1 98.56 118 ALA A CA 1
ATOM 934 C C . ALA A 1 118 ? -2.59 -28.359 -4.578 1 98.56 118 ALA A C 1
ATOM 936 O O . ALA A 1 118 ? -1.701 -28.531 -3.742 1 98.56 118 ALA A O 1
ATOM 937 N N . SER A 1 119 ? -2.852 -29.203 -5.574 1 98.5 119 SER A N 1
ATOM 938 C CA . SER A 1 119 ? -2.137 -30.469 -5.68 1 98.5 119 SER A CA 1
ATOM 939 C C . SER A 1 119 ? -0.667 -30.25 -6.027 1 98.5 119 SER A C 1
ATOM 941 O O . SER A 1 119 ? 0.198 -31.031 -5.609 1 98.5 119 SER A O 1
ATOM 943 N N . ASN A 1 120 ? -0.402 -29.297 -6.855 1 98.31 120 ASN A N 1
ATOM 944 C CA . ASN A 1 120 ? 0.952 -28.844 -7.16 1 98.31 120 ASN A CA 1
ATOM 945 C C . ASN A 1 120 ? 1.201 -27.438 -6.637 1 98.31 120 ASN A C 1
ATOM 947 O O . ASN A 1 120 ? 0.269 -26.641 -6.527 1 98.31 120 ASN A O 1
ATOM 951 N N . LYS A 1 121 ? 2.395 -27.078 -6.305 1 97.5 121 LYS A N 1
ATOM 952 C CA . LYS A 1 121 ? 2.717 -25.734 -5.84 1 97.5 121 LYS A CA 1
ATOM 953 C C . LYS A 1 121 ? 2.34 -24.688 -6.887 1 97.5 121 LYS A C 1
ATOM 955 O O . LYS A 1 121 ? 2.77 -24.766 -8.039 1 97.5 121 LYS A O 1
ATOM 960 N N . PRO A 1 122 ? 1.513 -23.797 -6.516 1 98.62 122 PRO A N 1
ATOM 961 C CA . PRO A 1 122 ? 1.16 -22.75 -7.477 1 98.62 122 PRO A CA 1
ATOM 962 C C . PRO A 1 122 ? 2.24 -21.672 -7.602 1 98.62 122 PRO A C 1
ATOM 964 O O . PRO A 1 122 ? 2.512 -20.953 -6.641 1 98.62 122 PRO A O 1
ATOM 967 N N . GLN A 1 123 ? 2.836 -21.547 -8.773 1 98.12 123 GLN A N 1
ATOM 968 C CA . GLN A 1 123 ? 3.99 -20.672 -8.969 1 98.12 123 GLN A CA 1
ATOM 969 C C . GLN A 1 123 ? 3.725 -19.641 -10.07 1 98.12 123 GLN A C 1
ATOM 971 O O . GLN A 1 123 ? 2.75 -19.766 -10.812 1 98.12 123 GLN A O 1
ATOM 976 N N . HIS A 1 124 ? 4.488 -18.594 -10.102 1 98.12 124 HIS A N 1
ATOM 977 C CA . HIS A 1 124 ? 4.48 -17.594 -11.156 1 98.12 124 HIS A CA 1
ATOM 978 C C . HIS A 1 124 ? 5.898 -17.109 -11.477 1 98.12 124 HIS A C 1
ATOM 980 O O . HIS A 1 124 ? 6.832 -17.391 -10.719 1 98.12 124 HIS A O 1
ATOM 986 N N . TYR A 1 125 ? 6.09 -16.516 -12.656 1 97 125 TYR A N 1
ATOM 987 C CA . TYR A 1 125 ? 7.285 -15.781 -13.039 1 97 125 TYR A CA 1
ATOM 988 C C . TYR A 1 125 ? 7.117 -14.289 -12.781 1 97 125 TYR A C 1
ATOM 990 O O . TYR A 1 125 ? 6 -13.766 -12.828 1 97 125 TYR A O 1
ATOM 998 N N . SER A 1 126 ? 8.242 -13.641 -12.484 1 97.5 126 SER A N 1
ATOM 999 C CA . SER A 1 126 ? 8.18 -12.188 -12.375 1 97.5 126 SER A CA 1
ATOM 1000 C C . SER A 1 126 ? 9.492 -11.539 -12.812 1 97.5 126 SER A C 1
ATOM 1002 O O . SER A 1 126 ? 10.523 -12.211 -12.906 1 97.5 126 SER A O 1
ATOM 1004 N N . GLY A 1 127 ? 9.391 -10.25 -13.125 1 97 127 GLY A N 1
ATOM 1005 C CA . GLY A 1 127 ? 10.578 -9.492 -13.477 1 97 127 GLY A CA 1
ATOM 1006 C C . GLY A 1 127 ? 10.336 -8 -13.578 1 97 127 GLY A C 1
ATOM 1007 O O . GLY A 1 127 ? 9.188 -7.555 -13.594 1 97 127 GLY A O 1
ATOM 1008 N N . VAL A 1 128 ? 11.461 -7.281 -13.664 1 97.69 128 VAL A N 1
ATOM 1009 C CA . VAL A 1 128 ? 11.398 -5.828 -13.766 1 97.69 128 VAL A CA 1
ATOM 1010 C C . VAL A 1 128 ? 11.32 -5.422 -15.234 1 97.69 128 VAL A C 1
ATOM 1012 O O . VAL A 1 128 ? 11.984 -6.016 -16.094 1 97.69 128 VAL A O 1
ATOM 1015 N N . VAL A 1 129 ? 10.5 -4.43 -15.461 1 98.38 129 VAL A N 1
ATOM 1016 C CA . VAL A 1 129 ? 10.344 -3.891 -16.812 1 98.38 129 VAL A CA 1
ATOM 1017 C C . VAL A 1 129 ? 11.141 -2.594 -16.938 1 98.38 129 VAL A C 1
ATOM 1019 O O . VAL A 1 129 ? 11 -1.687 -16.125 1 98.38 129 VAL A O 1
ATOM 1022 N N . GLY A 1 130 ? 11.938 -2.506 -18 1 96.94 130 GLY A N 1
ATOM 1023 C CA . GLY A 1 130 ? 12.648 -1.27 -18.297 1 96.94 130 GLY A CA 1
ATOM 1024 C C . GLY A 1 130 ? 13.992 -1.173 -17.594 1 96.94 130 GLY A C 1
ATOM 1025 O O . GLY A 1 130 ? 14.531 -2.182 -17.141 1 96.94 130 GLY A O 1
ATOM 1026 N N . ASP A 1 131 ? 14.594 0.05 -17.547 1 96.81 131 ASP A N 1
ATOM 1027 C CA . ASP A 1 131 ? 15.953 0.271 -17.062 1 96.81 131 ASP A CA 1
ATOM 1028 C C . ASP A 1 131 ? 15.953 1 -15.727 1 96.81 131 ASP A C 1
ATOM 1030 O O . ASP A 1 131 ? 17 1.466 -15.266 1 96.81 131 ASP A O 1
ATOM 1034 N N . LYS A 1 132 ? 14.781 1.065 -15.148 1 95.88 132 LYS A N 1
ATOM 1035 C CA . LYS A 1 132 ? 14.664 1.664 -13.82 1 95.88 132 LYS A CA 1
ATOM 1036 C C . LYS A 1 132 ? 14.227 0.631 -12.789 1 95.88 132 LYS A C 1
ATOM 1038 O O . LYS A 1 132 ? 13.508 -0.319 -13.117 1 95.88 132 LYS A O 1
ATOM 1043 N N . PRO A 1 133 ? 14.68 0.864 -11.578 1 96.75 133 PRO A N 1
ATOM 1044 C CA . PRO A 1 133 ? 14.203 -0.048 -10.531 1 96.75 133 PRO A CA 1
ATOM 1045 C C . PRO A 1 133 ? 12.688 0.009 -10.344 1 96.75 133 PRO A C 1
ATOM 1047 O O . PRO A 1 133 ? 12.062 1.013 -10.68 1 96.75 133 PRO A O 1
ATOM 1050 N N . CYS A 1 134 ? 12.156 -1.09 -9.883 1 97.5 134 CYS A N 1
ATOM 1051 C CA . CYS A 1 134 ? 10.758 -1.143 -9.477 1 97.5 134 CYS A CA 1
ATOM 1052 C C . CYS A 1 134 ? 10.625 -1.117 -7.957 1 97.5 134 CYS A C 1
ATOM 1054 O O . CYS A 1 134 ? 11.203 -1.962 -7.266 1 97.5 134 CYS A O 1
ATOM 1056 N N . GLN A 1 135 ? 9.898 -0.135 -7.457 1 98.25 135 GLN A N 1
ATOM 1057 C CA . GLN A 1 135 ? 9.648 -0.02 -6.023 1 98.25 135 GLN A CA 1
ATOM 1058 C C . GLN A 1 135 ? 8.227 -0.452 -5.676 1 98.25 135 GLN A C 1
ATOM 1060 O O . GLN A 1 135 ? 7.281 -0.141 -6.402 1 98.25 135 GLN A O 1
ATOM 1065 N N . GLN A 1 136 ? 8.164 -1.259 -4.555 1 98.56 136 GLN A N 1
ATOM 1066 C CA . GLN A 1 136 ? 6.883 -1.834 -4.172 1 98.56 136 GLN A CA 1
ATOM 1067 C C . GLN A 1 136 ? 6.637 -1.685 -2.672 1 98.56 136 GLN A C 1
ATOM 1069 O O . GLN A 1 136 ? 7.586 -1.586 -1.891 1 98.56 136 GLN A O 1
ATOM 1074 N N . MET A 1 137 ? 5.375 -1.602 -2.305 1 98.81 137 MET A N 1
ATOM 1075 C CA . MET A 1 137 ? 4.891 -1.827 -0.946 1 98.81 137 MET A CA 1
ATOM 1076 C C . MET A 1 137 ? 4.105 -3.131 -0.859 1 98.81 137 MET A C 1
ATOM 1078 O O . MET A 1 137 ? 3.189 -3.363 -1.651 1 98.81 137 MET A O 1
ATOM 1082 N N . ILE A 1 138 ? 4.477 -3.98 0.035 1 98.56 138 ILE A N 1
ATOM 1083 C CA . ILE A 1 138 ? 3.84 -5.281 0.213 1 98.56 138 ILE A CA 1
ATOM 1084 C C . ILE A 1 138 ? 3.221 -5.367 1.605 1 98.56 138 ILE A C 1
ATOM 1086 O O . ILE A 1 138 ? 3.846 -4.977 2.596 1 98.56 138 ILE A O 1
ATOM 1090 N N . VAL A 1 139 ? 1.997 -5.777 1.677 1 98.75 139 VAL A N 1
ATOM 1091 C CA . VAL A 1 139 ? 1.329 -6.055 2.943 1 98.75 139 VAL A CA 1
ATOM 1092 C C . VAL A 1 139 ? 0.959 -7.535 3.018 1 98.75 139 VAL A C 1
ATOM 1094 O O . VAL A 1 139 ? 0.216 -8.039 2.172 1 98.75 139 VAL A O 1
ATOM 1097 N N . GLN A 1 140 ? 1.456 -8.156 4.035 1 98.19 140 GLN A N 1
ATOM 1098 C CA . GLN A 1 140 ? 1.188 -9.578 4.215 1 98.19 140 GLN A CA 1
ATOM 1099 C C . GLN A 1 140 ? 0.041 -9.805 5.199 1 98.19 140 GLN A C 1
ATOM 1101 O O . GLN A 1 140 ? -0.088 -9.078 6.188 1 98.19 140 GLN A O 1
ATOM 1106 N N . ILE A 1 141 ? -0.762 -10.781 4.863 1 97.88 141 ILE A N 1
ATOM 1107 C CA . ILE A 1 141 ? -1.942 -11.109 5.656 1 97.88 141 ILE A CA 1
ATOM 1108 C C . ILE A 1 141 ? -1.891 -12.578 6.066 1 97.88 141 ILE A C 1
ATOM 1110 O O . ILE A 1 141 ? -1.563 -13.445 5.25 1 97.88 141 ILE A O 1
ATOM 1114 N N . SER A 1 142 ? -2.166 -12.82 7.371 1 97.44 142 SER A N 1
ATOM 1115 C CA . SER A 1 142 ? -2.32 -14.195 7.828 1 97.44 142 SER A CA 1
ATOM 1116 C C . SER A 1 142 ? -3.672 -14.766 7.414 1 97.44 142 SER A C 1
ATOM 1118 O O . SER A 1 142 ? -4.664 -14.617 8.133 1 97.44 142 SER A O 1
ATOM 1120 N N . ARG A 1 143 ? -3.725 -15.344 6.289 1 96.38 143 ARG A N 1
ATOM 1121 C CA . ARG A 1 143 ? -4.914 -15.906 5.656 1 96.38 143 ARG A CA 1
ATOM 1122 C C . ARG A 1 143 ? -4.598 -17.234 4.98 1 96.38 143 ARG A C 1
ATOM 1124 O O . ARG A 1 143 ? -3.52 -17.406 4.41 1 96.38 143 ARG A O 1
ATOM 1131 N N . THR A 1 144 ? -5.512 -18.219 5.125 1 96.94 144 THR A N 1
ATOM 1132 C CA . THR A 1 144 ? -5.332 -19.5 4.43 1 96.94 144 THR A CA 1
ATOM 1133 C C . THR A 1 144 ? -5.484 -19.312 2.92 1 96.94 144 THR A C 1
ATOM 1135 O O . THR A 1 144 ? -6.504 -18.797 2.453 1 96.94 144 THR A O 1
ATOM 1138 N N . 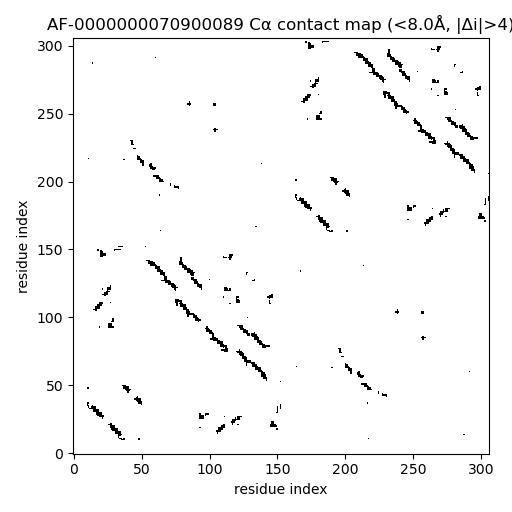PRO A 1 145 ? -4.414 -19.625 2.209 1 98.12 145 PRO A N 1
ATOM 1139 C CA . PRO A 1 145 ? -4.574 -19.531 0.756 1 98.12 145 PRO A CA 1
ATOM 1140 C C . PRO A 1 145 ? -5.703 -20.422 0.23 1 98.12 145 PRO A C 1
ATOM 1142 O O . PRO A 1 145 ? -5.977 -21.484 0.791 1 98.12 145 PRO A O 1
ATOM 1145 N N . GLU A 1 146 ? -6.363 -19.969 -0.833 1 98.19 146 GLU A N 1
ATOM 1146 C CA . GLU A 1 146 ? -7.504 -20.656 -1.417 1 98.19 146 GLU A CA 1
ATOM 1147 C C . GLU A 1 146 ? -7.23 -21.047 -2.869 1 98.19 146 GLU A C 1
ATOM 1149 O O . GLU A 1 146 ? -6.398 -20.422 -3.533 1 98.19 146 GLU A O 1
ATOM 1154 N N . VAL A 1 147 ? -7.871 -22.078 -3.32 1 98.56 147 VAL A N 1
ATOM 1155 C CA . VAL A 1 147 ? -7.855 -22.422 -4.738 1 98.56 147 VAL A CA 1
ATOM 1156 C C . VAL A 1 147 ? -9.219 -22.125 -5.359 1 98.56 147 VAL A C 1
ATOM 1158 O O . VAL A 1 147 ? -10.234 -22.078 -4.656 1 98.56 147 VAL A O 1
ATOM 1161 N N . ASP A 1 148 ? -9.234 -21.844 -6.594 1 98.44 148 ASP A N 1
ATOM 1162 C CA . ASP A 1 148 ? -10.445 -21.641 -7.395 1 98.44 148 ASP A CA 1
ATOM 1163 C C . ASP A 1 148 ? -11.344 -20.578 -6.781 1 98.44 148 ASP A C 1
ATOM 1165 O O . ASP A 1 148 ? -12.547 -20.781 -6.645 1 98.44 148 ASP A O 1
ATOM 1169 N N . ASN A 1 149 ? -10.797 -19.5 -6.297 1 98 149 ASN A N 1
ATOM 1170 C CA . ASN A 1 149 ? -11.539 -18.391 -5.73 1 98 149 ASN A CA 1
ATOM 1171 C C . ASN A 1 149 ? -11.164 -17.062 -6.406 1 98 149 ASN A C 1
ATOM 1173 O O . ASN A 1 149 ? -10.578 -16.188 -5.781 1 98 149 ASN A O 1
ATOM 1177 N N . PRO A 1 150 ? -11.492 -16.875 -7.715 1 97.94 150 PRO A N 1
ATOM 1178 C CA . PRO A 1 150 ? -11.242 -15.609 -8.398 1 97.94 150 PRO A CA 1
ATOM 1179 C C . PRO A 1 150 ? -12.086 -14.461 -7.836 1 97.94 150 PRO A C 1
ATOM 1181 O O . PRO A 1 150 ? -13.242 -14.664 -7.465 1 97.94 150 PRO A O 1
ATOM 1184 N N . ASN A 1 151 ? -11.562 -13.242 -7.773 1 96.31 151 ASN A N 1
ATOM 1185 C CA . ASN A 1 151 ? -12.219 -12.016 -7.336 1 96.31 151 ASN A CA 1
ATOM 1186 C C . ASN A 1 151 ? -12.781 -12.156 -5.926 1 96.31 151 ASN A C 1
ATOM 1188 O O . ASN A 1 151 ? -13.969 -11.906 -5.703 1 96.31 151 ASN A O 1
ATOM 1192 N N . PRO A 1 152 ? -11.922 -12.469 -4.906 1 96.75 152 PRO A N 1
ATOM 1193 C CA . PRO A 1 152 ? -12.414 -12.773 -3.564 1 96.75 152 PRO A CA 1
ATOM 1194 C C . PRO A 1 152 ? -12.938 -11.539 -2.83 1 96.75 152 PRO A C 1
ATOM 1196 O O . PRO A 1 152 ? -13.594 -11.664 -1.795 1 96.75 152 PRO A O 1
ATOM 1199 N N . PHE A 1 153 ? -12.602 -10.406 -3.371 1 95.62 153 PHE A N 1
ATOM 1200 C CA . PHE A 1 153 ? -13.016 -9.195 -2.67 1 95.62 153 PHE A CA 1
ATOM 1201 C C . PHE A 1 153 ? -13.836 -8.297 -3.588 1 95.62 153 PHE A C 1
ATOM 1203 O O . PHE A 1 153 ? -13.539 -8.188 -4.781 1 95.62 153 PHE A O 1
ATOM 1210 N N . MET B 1 1 ? 43.469 -13.789 -4.875 1 22.19 1 MET B N 1
ATOM 1211 C CA . MET B 1 1 ? 42.594 -13.156 -5.859 1 22.19 1 MET B CA 1
ATOM 1212 C C . MET B 1 1 ? 41.25 -12.852 -5.254 1 22.19 1 MET B C 1
ATOM 1214 O O . MET B 1 1 ? 40.562 -13.75 -4.766 1 22.19 1 MET B O 1
ATOM 1218 N N . ALA B 1 2 ? 41 -11.641 -4.645 1 28.52 2 ALA B N 1
ATOM 1219 C CA . ALA B 1 2 ? 39.812 -11.242 -3.932 1 28.52 2 ALA B CA 1
ATOM 1220 C C . ALA B 1 2 ? 38.594 -11.328 -4.844 1 28.52 2 ALA B C 1
ATOM 1222 O O . ALA B 1 2 ? 38.562 -10.734 -5.922 1 28.52 2 ALA B O 1
ATOM 1223 N N . SER B 1 3 ? 37.938 -12.438 -5.07 1 30.39 3 SER B N 1
ATOM 1224 C CA . SER B 1 3 ? 36.812 -12.625 -5.941 1 30.39 3 SER B CA 1
ATOM 1225 C C . SER B 1 3 ? 35.75 -11.539 -5.711 1 30.39 3 SER B C 1
ATOM 1227 O O . SER B 1 3 ? 35.219 -11.398 -4.605 1 30.39 3 SER B O 1
ATOM 1229 N N . SER B 1 4 ? 35.844 -10.352 -6.355 1 31.83 4 SER B N 1
ATOM 1230 C CA . SER B 1 4 ? 35.094 -9.102 -6.23 1 31.83 4 SER B CA 1
ATOM 1231 C C . SER B 1 4 ? 33.594 -9.336 -6.465 1 31.83 4 SER B C 1
ATOM 1233 O O . SER B 1 4 ? 33.188 -9.609 -7.59 1 31.83 4 SER B O 1
ATOM 1235 N N . ASP B 1 5 ? 32.969 -10.242 -5.848 1 35.97 5 ASP B N 1
ATOM 1236 C CA . ASP B 1 5 ? 31.516 -10.414 -5.785 1 35.97 5 ASP B CA 1
ATOM 1237 C C . ASP B 1 5 ? 30.797 -9.062 -5.82 1 35.97 5 ASP B C 1
ATOM 1239 O O . ASP B 1 5 ? 30.734 -8.367 -4.805 1 35.97 5 ASP B O 1
ATOM 1243 N N . GLY B 1 6 ? 30.984 -8.219 -6.832 1 33.81 6 GLY B N 1
ATOM 1244 C CA . GLY B 1 6 ? 30.516 -6.863 -7.09 1 33.81 6 GLY B CA 1
ATOM 1245 C C . GLY B 1 6 ? 29.047 -6.668 -6.777 1 33.81 6 GLY B C 1
ATOM 1246 O O . GLY B 1 6 ? 28.266 -6.285 -7.648 1 33.81 6 GLY B O 1
ATOM 1247 N N . LYS B 1 7 ? 28.344 -7.496 -6.094 1 39.75 7 LYS B N 1
ATOM 1248 C CA . LYS B 1 7 ? 27.047 -7.148 -5.535 1 39.75 7 LYS B CA 1
ATOM 1249 C C . LYS B 1 7 ? 26.984 -5.672 -5.152 1 39.75 7 LYS B C 1
ATOM 1251 O O . LYS B 1 7 ? 27.734 -5.219 -4.285 1 39.75 7 LYS B O 1
ATOM 1256 N N . SER B 1 8 ? 26.828 -4.801 -6.078 1 41.59 8 SER B N 1
ATOM 1257 C CA . SER B 1 8 ? 26.719 -3.383 -5.754 1 41.59 8 SER B CA 1
ATOM 1258 C C . SER B 1 8 ? 25.875 -3.174 -4.496 1 41.59 8 SER B C 1
ATOM 1260 O O . SER B 1 8 ? 24.734 -3.639 -4.422 1 4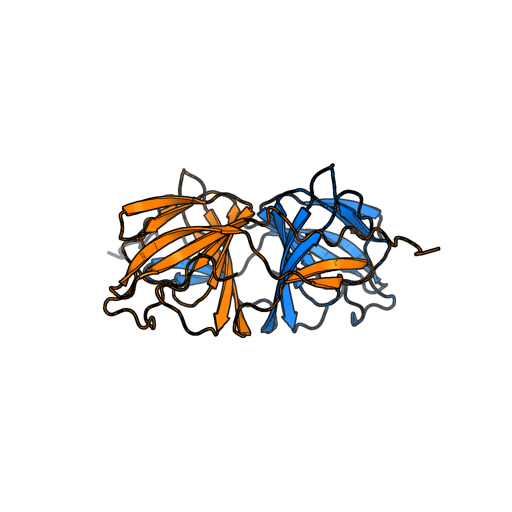1.59 8 SER B O 1
ATOM 1262 N N . ASP B 1 9 ? 26.219 -3.291 -3.293 1 51.19 9 ASP B N 1
ATOM 1263 C CA . ASP B 1 9 ? 25.844 -2.895 -1.939 1 51.19 9 ASP B CA 1
ATOM 1264 C C . ASP B 1 9 ? 25.016 -1.615 -1.955 1 51.19 9 ASP B C 1
ATOM 1266 O O . ASP B 1 9 ? 24.875 -0.943 -0.931 1 51.19 9 ASP B O 1
ATOM 1270 N N . GLN B 1 10 ? 24.781 -1.139 -3.168 1 62.12 10 GLN B N 1
ATOM 1271 C CA . GLN B 1 10 ? 24.25 0.22 -3.092 1 62.12 10 GLN B CA 1
ATOM 1272 C C . GLN B 1 10 ? 22.766 0.214 -2.738 1 62.12 10 GLN B C 1
ATOM 1274 O O . GLN B 1 10 ? 21.969 -0.462 -3.395 1 62.12 10 GLN B O 1
ATOM 1279 N N . GLN B 1 11 ? 22.328 0.68 -1.545 1 77.44 11 GLN B N 1
ATOM 1280 C CA . GLN B 1 11 ? 21 1.018 -1.02 1 77.44 11 GLN B CA 1
ATOM 1281 C C . GLN B 1 11 ? 20.172 1.773 -2.057 1 77.44 11 GLN B C 1
ATOM 1283 O O . GLN B 1 11 ? 20.734 2.416 -2.951 1 77.44 11 GLN B O 1
ATOM 1288 N N . PRO B 1 12 ? 18.859 1.322 -2.121 1 88.44 12 PRO B N 1
ATOM 1289 C CA . PRO B 1 12 ? 18.016 2.168 -2.98 1 88.44 12 PRO B CA 1
ATOM 1290 C C . PRO B 1 12 ? 18.281 3.658 -2.777 1 88.44 12 PRO B C 1
ATOM 1292 O O . PRO B 1 12 ? 18.281 4.141 -1.643 1 88.44 12 PRO B O 1
ATOM 1295 N N . GLU B 1 13 ? 18.609 4.332 -3.766 1 82.31 13 GLU B N 1
ATOM 1296 C CA . GLU B 1 13 ? 19.031 5.727 -3.654 1 82.31 13 GLU B CA 1
ATOM 1297 C C . GLU B 1 13 ? 17.828 6.668 -3.732 1 82.31 13 GLU B C 1
ATOM 1299 O O . GLU B 1 13 ? 17.875 7.777 -3.191 1 82.31 13 GLU B O 1
ATOM 1304 N N . ASN B 1 14 ? 16.781 6.227 -4.316 1 90.56 14 ASN B N 1
ATOM 1305 C CA . ASN B 1 14 ? 15.68 7.145 -4.559 1 90.56 14 ASN B CA 1
ATOM 1306 C C . ASN B 1 14 ? 14.336 6.512 -4.191 1 90.56 14 ASN B C 1
ATOM 1308 O O . ASN B 1 14 ? 13.367 6.617 -4.941 1 90.56 14 ASN B O 1
ATOM 1312 N N . PHE B 1 15 ? 14.422 5.832 -2.998 1 96.88 15 PHE B N 1
ATOM 1313 C CA . PHE B 1 15 ? 13.141 5.348 -2.49 1 96.88 15 PHE B CA 1
ATOM 1314 C C . PHE B 1 15 ? 12.414 6.441 -1.72 1 96.88 15 PHE B C 1
ATOM 1316 O O . PHE B 1 15 ? 12.562 6.555 -0.501 1 96.88 15 PHE B O 1
ATOM 1323 N N . ARG B 1 16 ? 11.539 7.098 -2.391 1 97 16 ARG B N 1
ATOM 1324 C CA . ARG B 1 16 ? 10.945 8.328 -1.866 1 97 16 ARG B CA 1
ATOM 1325 C C . ARG B 1 16 ? 9.656 8.031 -1.113 1 97 16 ARG B C 1
ATOM 1327 O O . ARG B 1 16 ? 8.891 7.148 -1.501 1 97 16 ARG B O 1
ATOM 1334 N N . TYR B 1 17 ? 9.453 8.773 -0.065 1 98.44 17 TYR B N 1
ATOM 1335 C CA . TYR B 1 17 ? 8.156 8.898 0.587 1 98.44 17 TYR B CA 1
ATOM 1336 C C . TYR B 1 17 ? 7.98 10.281 1.193 1 98.44 17 TYR B C 1
ATOM 1338 O O . TYR B 1 17 ? 8.945 11.039 1.321 1 98.44 17 TYR B O 1
ATOM 1346 N N . TYR B 1 18 ? 6.754 10.648 1.477 1 98.62 18 TYR B N 1
ATOM 1347 C CA . TYR B 1 18 ? 6.438 11.914 2.121 1 98.62 18 TYR B CA 1
ATOM 1348 C C . TYR B 1 18 ? 6.027 11.703 3.572 1 98.62 18 TYR B C 1
ATOM 1350 O O . TYR B 1 18 ? 5.57 10.617 3.941 1 98.62 18 TYR B O 1
ATOM 1358 N N . GLN B 1 19 ? 6.25 12.766 4.324 1 98.75 19 GLN B N 1
ATOM 1359 C CA . GLN B 1 19 ? 5.875 12.695 5.73 1 98.75 19 GLN B CA 1
ATOM 1360 C C . GLN B 1 19 ? 5.145 13.961 6.168 1 98.75 19 GLN B C 1
ATOM 1362 O O . GLN B 1 19 ? 5.535 15.07 5.793 1 98.75 19 GLN B O 1
ATOM 1367 N N . ILE B 1 20 ? 4.086 13.75 6.934 1 98.5 20 ILE B N 1
ATOM 1368 C CA . ILE B 1 20 ? 3.633 14.805 7.836 1 98.5 20 ILE B CA 1
ATOM 1369 C C . ILE B 1 20 ? 4.152 14.531 9.242 1 98.5 20 ILE B C 1
ATOM 1371 O O . ILE B 1 20 ? 3.904 13.469 9.812 1 98.5 20 ILE B O 1
ATOM 1375 N N . TYR B 1 21 ? 4.883 15.461 9.758 1 98.31 21 TYR B N 1
ATOM 1376 C CA . TYR B 1 21 ? 5.324 15.328 11.141 1 98.31 21 TYR B CA 1
ATOM 1377 C C . TYR B 1 21 ? 4.914 16.547 11.969 1 98.31 21 TYR B C 1
ATOM 1379 O O . TYR B 1 21 ? 4.629 17.609 11.414 1 98.31 21 TYR B O 1
ATOM 1387 N N . ALA B 1 22 ? 4.859 16.359 13.203 1 98.69 22 ALA B N 1
ATOM 1388 C CA . ALA B 1 22 ? 4.453 17.422 14.117 1 98.69 22 ALA B CA 1
ATOM 1389 C C . ALA B 1 22 ? 5.652 17.969 14.891 1 98.69 22 ALA B C 1
ATOM 1391 O O . ALA B 1 22 ? 6.523 17.203 15.32 1 98.69 22 ALA B O 1
ATOM 1392 N N . SER B 1 23 ? 5.652 19.281 15.062 1 98.69 23 SER B N 1
ATOM 1393 C CA . SER B 1 23 ? 6.527 19.875 16.062 1 98.69 23 SER B CA 1
ATOM 1394 C C . SER B 1 23 ? 5.949 19.719 17.469 1 98.69 23 SER B C 1
ATOM 1396 O O . SER B 1 23 ? 4.785 19.344 17.625 1 98.69 23 SER B O 1
ATOM 1398 N N . GLU B 1 24 ? 6.734 20.016 18.469 1 98.5 24 GLU B N 1
ATOM 1399 C CA . GLU B 1 24 ? 6.34 19.891 19.875 1 98.5 24 GLU B CA 1
ATOM 1400 C C . GLU B 1 24 ? 5.086 20.703 20.172 1 98.5 24 GLU B C 1
ATOM 1402 O O . GLU B 1 24 ? 4.266 20.312 21 1 98.5 24 GLU B O 1
ATOM 1407 N N . ASP B 1 25 ? 4.891 21.797 19.516 1 98.56 25 ASP B N 1
ATOM 1408 C CA . ASP B 1 25 ? 3.762 22.672 19.797 1 98.56 25 ASP B CA 1
ATOM 1409 C C . ASP B 1 25 ? 2.502 22.203 19.078 1 98.56 25 ASP B C 1
ATOM 1411 O O . ASP B 1 25 ? 1.436 22.812 19.219 1 98.56 25 ASP B O 1
ATOM 1415 N N . GLY B 1 26 ? 2.697 21.203 18.188 1 98.69 26 GLY B N 1
ATOM 1416 C CA . GLY B 1 26 ? 1.542 20.656 17.5 1 98.69 26 GLY B CA 1
ATOM 1417 C C . GLY B 1 26 ? 1.437 21.125 16.062 1 98.69 26 GLY B C 1
ATOM 1418 O O . GLY B 1 26 ? 0.563 20.672 15.312 1 98.69 26 GLY B O 1
ATOM 1419 N N . THR B 1 27 ? 2.328 22.062 15.711 1 98.81 27 THR B N 1
ATOM 1420 C CA . THR B 1 27 ? 2.346 22.484 14.312 1 98.81 27 THR B CA 1
ATOM 1421 C C . THR B 1 27 ? 2.779 21.328 13.406 1 98.81 27 THR B C 1
ATOM 1423 O O . THR B 1 27 ? 3.758 20.641 13.703 1 98.81 27 THR B O 1
ATOM 1426 N N . THR B 1 28 ? 1.994 21.047 12.344 1 98.88 28 THR B N 1
ATOM 1427 C CA . THR B 1 28 ? 2.344 19.969 11.414 1 98.88 28 THR B CA 1
ATOM 1428 C C . THR B 1 28 ? 3.107 20.531 10.211 1 98.88 28 THR B C 1
ATOM 1430 O O . THR B 1 28 ? 2.865 21.656 9.781 1 98.88 28 THR B O 1
ATOM 1433 N N . HIS B 1 29 ? 4.023 19.703 9.711 1 98.75 29 HIS B N 1
ATOM 1434 C CA . HIS B 1 29 ? 4.922 20.047 8.617 1 98.75 29 HIS B CA 1
ATOM 1435 C C . HIS B 1 29 ? 5 18.922 7.59 1 98.75 29 HIS B C 1
ATOM 1437 O O . HIS B 1 29 ? 4.719 17.766 7.91 1 98.75 29 HIS B O 1
ATOM 1443 N N . PHE B 1 30 ? 5.359 19.375 6.418 1 98.12 30 PHE B N 1
ATOM 1444 C CA . PHE B 1 30 ? 5.59 18.422 5.34 1 98.12 30 PHE B CA 1
ATOM 1445 C C . PHE B 1 30 ? 7.082 18.188 5.141 1 98.12 30 PHE B C 1
ATOM 1447 O O . PHE B 1 30 ? 7.887 19.109 5.246 1 98.12 30 PHE B O 1
ATOM 1454 N N . LYS B 1 31 ? 7.441 16.938 4.895 1 98.06 31 LYS B N 1
ATOM 1455 C CA . LYS B 1 31 ? 8.82 16.594 4.566 1 98.06 31 LYS B CA 1
ATOM 1456 C C . LYS B 1 31 ? 8.883 15.594 3.416 1 98.06 31 LYS B C 1
ATOM 1458 O O . LYS B 1 31 ? 8.18 14.578 3.432 1 98.06 31 LYS B O 1
ATOM 1463 N N . SER B 1 32 ? 9.68 15.922 2.32 1 97.62 32 SER B N 1
ATOM 1464 C CA . SER B 1 32 ? 10.062 14.93 1.319 1 97.62 32 SER B CA 1
ATOM 1465 C C . SER B 1 32 ? 11.219 14.07 1.812 1 97.62 32 SER B C 1
ATOM 1467 O O . SER B 1 32 ? 12.266 14.586 2.209 1 97.62 32 SER B O 1
ATOM 1469 N N . CYS B 1 33 ? 11.023 12.758 1.83 1 97.75 33 CYS B N 1
ATOM 1470 C CA . CYS B 1 33 ? 11.969 11.859 2.479 1 97.75 33 CYS B CA 1
ATOM 1471 C C . CYS B 1 33 ? 12.508 10.828 1.49 1 97.75 33 CYS B C 1
ATOM 1473 O O . CYS B 1 33 ? 11.891 10.578 0.452 1 97.75 33 CYS B O 1
ATOM 1475 N N . GLN B 1 34 ? 13.68 10.344 1.831 1 95.5 34 GLN B N 1
ATOM 1476 C CA . GLN B 1 34 ? 14.25 9.148 1.22 1 95.5 34 GLN B CA 1
ATOM 1477 C C . GLN B 1 34 ? 14.406 8.031 2.244 1 95.5 34 GLN B C 1
ATOM 1479 O O . GLN B 1 34 ? 15.047 8.211 3.283 1 95.5 34 GLN B O 1
ATOM 1484 N N . MET B 1 35 ? 13.859 6.859 1.886 1 97 35 MET B N 1
ATOM 1485 C CA . MET B 1 35 ? 13.891 5.742 2.828 1 97 35 MET B CA 1
ATOM 1486 C C . MET B 1 35 ? 15.273 5.102 2.869 1 97 35 MET B C 1
ATOM 1488 O O . MET B 1 35 ? 15.906 4.914 1.829 1 97 35 MET B O 1
ATOM 1492 N N . HIS B 1 36 ? 15.68 4.793 4.035 1 93.44 36 HIS B N 1
ATOM 1493 C CA . HIS B 1 36 ? 16.953 4.113 4.27 1 93.44 36 HIS B CA 1
ATOM 1494 C C . HIS B 1 36 ? 16.75 2.857 5.109 1 93.44 36 HIS B C 1
ATOM 1496 O O . HIS B 1 36 ? 15.641 2.559 5.543 1 93.44 36 HIS B O 1
ATOM 1502 N N . GLY B 1 37 ? 17.828 2.104 5.246 1 92.69 37 GLY B N 1
ATOM 1503 C CA . GLY B 1 37 ? 17.781 0.967 6.152 1 92.69 37 GLY B CA 1
ATOM 1504 C C . GLY B 1 37 ? 17.297 -0.306 5.488 1 92.69 37 GLY B C 1
ATOM 1505 O O . GLY B 1 37 ? 16.75 -1.19 6.152 1 92.69 37 GLY B O 1
ATOM 1506 N N . PHE B 1 38 ? 17.438 -0.347 4.211 1 94.56 38 PHE B N 1
ATOM 1507 C CA . PHE B 1 38 ? 17.094 -1.577 3.506 1 94.56 38 PHE B CA 1
ATOM 1508 C C . PHE B 1 38 ? 18.141 -2.656 3.77 1 94.56 38 PHE B C 1
ATOM 1510 O O . PHE B 1 38 ? 19.328 -2.354 3.957 1 94.56 38 PHE B O 1
ATOM 1517 N N . GLU B 1 39 ? 17.656 -3.855 3.791 1 91.25 39 GLU B N 1
ATOM 1518 C CA . GLU B 1 39 ? 18.516 -5.035 3.846 1 91.25 39 GLU B CA 1
ATOM 1519 C C . GLU B 1 39 ? 18.344 -5.898 2.602 1 91.25 39 GLU B C 1
ATOM 1521 O O . GLU B 1 39 ? 17.234 -6.031 2.076 1 91.25 39 GLU B O 1
ATOM 1526 N N . LEU B 1 40 ? 19.453 -6.371 2.143 1 87.81 40 LEU B N 1
ATOM 1527 C CA . LEU B 1 40 ? 19.375 -7.336 1.049 1 87.81 40 LEU B CA 1
ATOM 1528 C C . LEU B 1 40 ? 19.031 -8.727 1.571 1 87.81 40 LEU B C 1
ATOM 1530 O O . LEU B 1 40 ? 19.797 -9.312 2.344 1 87.81 40 LEU B O 1
ATOM 1534 N N . LYS B 1 41 ? 17.891 -9.195 1.275 1 82 41 LYS B N 1
ATOM 1535 C CA . LYS B 1 41 ? 17.422 -10.484 1.775 1 82 41 LYS B CA 1
ATOM 1536 C C . LYS B 1 41 ? 16.719 -11.281 0.676 1 82 41 LYS B C 1
ATOM 1538 O O . LYS B 1 41 ? 16.25 -10.711 -0.303 1 82 41 LYS B O 1
ATOM 1543 N N . LYS B 1 42 ? 16.891 -12.555 0.947 1 77.19 42 LYS B N 1
ATOM 1544 C CA . LYS B 1 42 ? 16.109 -13.438 0.084 1 77.19 42 LYS B CA 1
ATOM 1545 C C . LYS B 1 42 ? 14.617 -13.18 0.247 1 77.19 42 LYS B C 1
ATOM 1547 O O . LYS B 1 42 ? 14.109 -13.133 1.369 1 77.19 42 LYS B O 1
ATOM 1552 N N . TYR B 1 43 ? 14.07 -12.672 -0.857 1 71.38 43 TYR B N 1
ATOM 1553 C CA . TYR B 1 43 ? 12.617 -12.57 -0.942 1 71.38 43 TYR B CA 1
ATOM 1554 C C . TYR B 1 43 ? 12.055 -13.594 -1.921 1 71.38 43 TYR B C 1
ATOM 1556 O O . TYR B 1 43 ? 12.398 -13.586 -3.105 1 71.38 43 TYR B O 1
ATOM 1564 N N . ALA B 1 44 ? 11.289 -14.523 -1.514 1 66.19 44 ALA B N 1
ATOM 1565 C CA . ALA B 1 44 ? 10.922 -15.703 -2.295 1 66.19 44 ALA B CA 1
ATOM 1566 C C . ALA B 1 44 ? 12.164 -16.484 -2.729 1 66.19 44 ALA B C 1
ATOM 1568 O O . ALA B 1 44 ? 12.828 -17.109 -1.903 1 66.19 44 ALA B O 1
ATOM 1569 N N . GLU B 1 45 ? 12.625 -16.281 -4.047 1 69.38 45 GLU B N 1
ATOM 1570 C CA . GLU B 1 45 ? 13.742 -17.078 -4.551 1 69.38 45 GLU B CA 1
ATOM 1571 C C . GLU B 1 45 ? 14.969 -16.219 -4.785 1 69.38 45 GLU B C 1
ATOM 1573 O O . GLU B 1 45 ? 16.094 -16.719 -4.809 1 69.38 45 GLU B O 1
ATOM 1578 N N . ASP B 1 46 ? 14.758 -14.914 -4.84 1 77.88 46 ASP B N 1
ATOM 1579 C CA . ASP B 1 46 ? 15.883 -14.039 -5.16 1 77.88 46 ASP B CA 1
ATOM 1580 C C . ASP B 1 46 ? 16.062 -12.961 -4.098 1 77.88 46 ASP B C 1
ATOM 1582 O O . ASP B 1 46 ? 15.125 -12.648 -3.359 1 77.88 46 ASP B O 1
ATOM 1586 N N . SER B 1 47 ? 17.266 -12.508 -4.098 1 81.5 47 SER B N 1
ATOM 1587 C CA . SER B 1 47 ? 17.562 -11.438 -3.154 1 81.5 47 SER B CA 1
ATOM 1588 C C . SER B 1 47 ? 17.047 -10.094 -3.672 1 81.5 47 SER B C 1
ATOM 1590 O O . SER B 1 47 ? 17.141 -9.805 -4.867 1 81.5 47 SER B O 1
ATOM 1592 N N . GLN B 1 48 ? 16.391 -9.383 -2.775 1 88.25 48 GLN B N 1
ATOM 1593 C CA . GLN B 1 48 ? 15.953 -8.016 -3.043 1 88.25 48 GLN B CA 1
ATOM 1594 C C . GLN B 1 48 ? 16.141 -7.129 -1.817 1 88.25 48 GLN B C 1
ATOM 1596 O O . GLN B 1 48 ? 16.234 -7.625 -0.692 1 88.25 48 GLN B O 1
ATOM 1601 N N . TYR B 1 49 ? 16.375 -5.859 -2.125 1 92.81 49 TYR B N 1
ATOM 1602 C CA . TYR B 1 49 ? 16.391 -4.914 -1.018 1 92.81 49 TYR B CA 1
ATOM 1603 C C . TYR B 1 49 ? 15.008 -4.805 -0.377 1 92.81 49 TYR B C 1
ATOM 1605 O O . TYR B 1 49 ? 14.008 -4.609 -1.072 1 92.81 49 TYR B O 1
ATOM 1613 N N . GLN B 1 50 ? 14.969 -4.945 0.99 1 95.12 50 GLN B N 1
ATOM 1614 C CA . GLN B 1 50 ? 13.703 -4.879 1.711 1 95.12 50 GLN B CA 1
ATOM 1615 C C . GLN B 1 50 ? 13.852 -4.113 3.021 1 95.12 50 GLN B C 1
ATOM 1617 O O . GLN B 1 50 ? 14.922 -4.133 3.639 1 95.12 50 GLN B O 1
ATOM 1622 N N . ARG B 1 51 ? 12.898 -3.432 3.396 1 95.81 51 ARG B N 1
ATOM 1623 C CA . ARG B 1 51 ? 12.734 -2.832 4.715 1 95.81 51 ARG B CA 1
ATOM 1624 C C . ARG B 1 51 ? 11.383 -3.207 5.324 1 95.81 51 ARG B C 1
ATOM 1626 O O . ARG B 1 51 ? 10.352 -3.086 4.672 1 95.81 51 ARG B O 1
ATOM 1633 N N . SER B 1 52 ? 11.391 -3.689 6.645 1 96.44 52 SER B N 1
ATOM 1634 C CA . SER B 1 52 ? 10.125 -4.137 7.215 1 96.44 52 SER B CA 1
ATOM 1635 C C . SER B 1 52 ? 9.977 -3.68 8.664 1 96.44 52 SER B C 1
ATOM 1637 O O . SER B 1 52 ? 9.031 -4.066 9.352 1 96.44 52 SER B O 1
ATOM 1639 N N . ASP B 1 53 ? 10.93 -2.918 9.172 1 96.06 53 ASP B N 1
ATOM 1640 C CA . ASP B 1 53 ? 10.852 -2.395 10.531 1 96.06 53 ASP B CA 1
ATOM 1641 C C . ASP B 1 53 ? 10.594 -0.89 10.531 1 96.06 53 ASP B C 1
ATOM 1643 O O . ASP B 1 53 ? 11.406 -0.117 10.023 1 96.06 53 ASP B O 1
ATOM 1647 N N . PHE B 1 54 ? 9.508 -0.489 11.117 1 97.19 54 PHE B N 1
ATOM 1648 C CA . PHE B 1 54 ? 9.133 0.92 11.141 1 97.19 54 PHE B CA 1
ATOM 1649 C C . PHE B 1 54 ? 8.781 1.366 12.555 1 97.19 54 PHE B C 1
ATOM 1651 O O . PHE B 1 54 ? 8.016 2.311 12.742 1 97.19 54 PHE B O 1
ATOM 1658 N N . GLY B 1 55 ? 9.219 0.623 13.539 1 95.62 55 G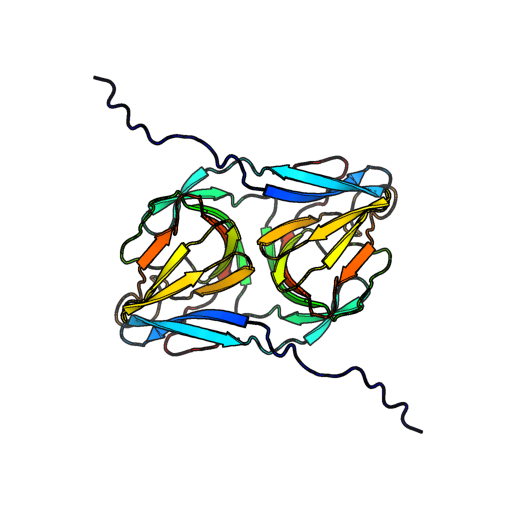LY B N 1
ATOM 1659 C CA . GLY B 1 55 ? 9.109 1.007 14.938 1 95.62 55 GLY B CA 1
ATOM 1660 C C . GLY B 1 55 ? 7.809 0.567 15.578 1 95.62 55 GLY B C 1
ATOM 1661 O O . GLY B 1 55 ? 7.359 1.161 16.562 1 95.62 55 GLY B O 1
ATOM 1662 N N . GLY B 1 56 ? 7.121 -0.477 15.047 1 96.31 56 GLY B N 1
ATOM 1663 C CA . GLY B 1 56 ? 5.867 -1.005 15.562 1 96.31 56 GLY B CA 1
ATOM 1664 C C . GLY B 1 56 ? 5.344 -2.186 14.766 1 96.31 56 GLY B C 1
ATOM 1665 O O . GLY B 1 56 ? 6.004 -2.654 13.836 1 96.31 56 GLY B O 1
ATOM 1666 N N . GLU B 1 57 ? 4.113 -2.59 15.172 1 96.94 57 GLU B N 1
ATOM 1667 C CA . GLU B 1 57 ? 3.477 -3.713 14.484 1 96.94 57 GLU B CA 1
ATOM 1668 C C . GLU B 1 57 ? 2.441 -3.229 13.477 1 96.94 57 GLU B C 1
ATOM 1670 O O . GLU B 1 57 ? 1.71 -2.271 13.734 1 96.94 57 GLU B O 1
ATOM 1675 N N . THR B 1 58 ? 2.443 -3.906 12.336 1 97.94 58 THR B N 1
ATOM 1676 C CA . THR B 1 58 ? 1.371 -3.65 11.383 1 97.94 58 THR B CA 1
ATOM 1677 C C . THR B 1 58 ? 0.032 -4.137 11.93 1 97.94 58 THR B C 1
ATOM 1679 O O . THR B 1 58 ? -0.088 -5.289 12.352 1 97.94 58 THR B O 1
ATOM 1682 N N . THR B 1 59 ? -1.012 -3.293 11.914 1 97.25 59 THR B N 1
ATOM 1683 C CA . THR B 1 59 ? -2.219 -3.641 12.656 1 97.25 59 THR B CA 1
ATOM 1684 C C . THR B 1 59 ? -3.422 -3.729 11.719 1 97.25 59 THR B C 1
ATOM 1686 O O . THR B 1 59 ? -4.332 -4.531 11.945 1 97.25 59 THR B O 1
ATOM 1689 N N . LYS B 1 60 ? -3.449 -2.914 10.719 1 97.44 60 LYS B N 1
ATOM 1690 C CA . LYS B 1 60 ? -4.66 -2.863 9.906 1 97.44 60 LYS B CA 1
ATOM 1691 C C . LYS B 1 60 ? -4.344 -2.451 8.477 1 97.44 60 LYS B C 1
ATOM 1693 O O . LYS B 1 60 ? -3.486 -1.597 8.242 1 97.44 60 LYS B O 1
ATOM 1698 N N . LEU B 1 61 ? -5.02 -3.064 7.527 1 98.44 61 LEU B N 1
ATOM 1699 C CA . LEU B 1 61 ? -5.047 -2.688 6.121 1 98.44 61 LEU B CA 1
ATOM 1700 C C . LEU B 1 61 ? -6.418 -2.143 5.73 1 98.44 61 LEU B C 1
ATOM 1702 O O . LEU B 1 61 ? -7.445 -2.758 6.027 1 98.44 61 LEU B O 1
ATOM 1706 N N . VAL B 1 62 ? -6.441 -0.968 5.109 1 97.62 62 VAL B N 1
ATOM 1707 C CA . VAL B 1 62 ? -7.688 -0.338 4.684 1 97.62 62 VAL B CA 1
ATOM 1708 C C . VAL B 1 62 ? -7.582 0.08 3.221 1 97.62 62 VAL B C 1
ATOM 1710 O O . VAL B 1 62 ? -6.613 0.729 2.822 1 97.62 62 VAL B O 1
ATOM 1713 N N . PHE B 1 63 ? -8.523 -0.325 2.398 1 98.19 63 PHE B N 1
ATOM 1714 C CA . PHE B 1 63 ? -8.766 0.306 1.107 1 98.19 63 PHE B CA 1
ATOM 1715 C C . PHE B 1 63 ? -9.906 1.312 1.201 1 98.19 63 PHE B C 1
ATOM 1717 O O . PHE B 1 63 ? -10.945 1.024 1.798 1 98.19 63 PHE B O 1
ATOM 1724 N N . THR B 1 64 ? -9.703 2.516 0.627 1 97.06 64 THR B N 1
ATOM 1725 C CA . THR B 1 64 ? -10.719 3.553 0.768 1 97.06 64 THR B CA 1
ATOM 1726 C C . THR B 1 64 ? -10.844 4.363 -0.518 1 97.06 64 THR B C 1
ATOM 1728 O O . THR B 1 64 ? -9.883 4.477 -1.283 1 97.06 64 THR B O 1
ATOM 1731 N N . GLU B 1 65 ? -12.008 4.887 -0.729 1 96.81 65 GLU B N 1
ATOM 1732 C CA . GLU B 1 65 ? -12.266 5.816 -1.823 1 96.81 65 GLU B CA 1
ATOM 1733 C C . GLU B 1 65 ? -12.836 7.133 -1.304 1 96.81 65 GLU B C 1
ATOM 1735 O O . GLU B 1 65 ? -13.836 7.141 -0.576 1 96.81 65 GLU B O 1
ATOM 1740 N N . LEU B 1 66 ? -12.164 8.172 -1.685 1 95.25 66 LEU B N 1
ATOM 1741 C CA . LEU B 1 66 ? -12.617 9.531 -1.398 1 95.25 66 LEU B CA 1
ATOM 1742 C C . LEU B 1 66 ? -13.375 10.109 -2.586 1 95.25 66 LEU B C 1
ATOM 1744 O O . LEU B 1 66 ? -12.875 10.109 -3.713 1 95.25 66 LEU B O 1
ATOM 1748 N N . ALA B 1 67 ? -14.492 10.641 -2.328 1 93.25 67 ALA B N 1
ATOM 1749 C CA . ALA B 1 67 ? -15.352 11.148 -3.398 1 93.25 67 ALA B CA 1
ATOM 1750 C C . ALA B 1 67 ? -14.836 12.484 -3.924 1 93.25 67 ALA B C 1
ATOM 1752 O O . ALA B 1 67 ? -14.281 13.289 -3.166 1 93.25 67 ALA B O 1
ATOM 1753 N N . PRO B 1 68 ? -15.102 12.695 -5.258 1 94.81 68 PRO B N 1
ATOM 1754 C CA . PRO B 1 68 ? -14.789 14.031 -5.77 1 94.81 68 PRO B CA 1
ATOM 1755 C C . PRO B 1 68 ? -15.484 15.141 -4.977 1 94.81 68 PRO B C 1
ATOM 1757 O O . PRO B 1 68 ? -16.641 14.977 -4.551 1 94.81 68 PRO B O 1
ATOM 1760 N N . GLY B 1 69 ? -14.734 16.219 -4.727 1 94.19 69 GLY B N 1
ATOM 1761 C CA . GLY B 1 69 ? -15.312 17.359 -4.016 1 94.19 69 GLY B CA 1
ATOM 1762 C C . GLY B 1 69 ? -15.133 17.266 -2.514 1 94.19 69 GLY B C 1
ATOM 1763 O O . GLY B 1 69 ? -15.383 18.25 -1.798 1 94.19 69 GLY B O 1
ATOM 1764 N N . LEU B 1 70 ? -14.727 16.094 -2.004 1 93.56 70 LEU B N 1
ATOM 1765 C CA . LEU B 1 70 ? -14.5 15.945 -0.569 1 93.56 70 LEU B CA 1
ATOM 1766 C C . LEU B 1 70 ? -13.414 16.906 -0.091 1 93.56 70 LEU B C 1
ATOM 1768 O O . LEU B 1 70 ? -12.359 17.016 -0.712 1 93.56 70 LEU B O 1
ATOM 1772 N N . GLU B 1 71 ? -13.664 17.594 0.937 1 94.19 71 GLU B N 1
ATOM 1773 C CA . GLU B 1 71 ? -12.742 18.422 1.7 1 94.19 71 GLU B CA 1
ATOM 1774 C C . GLU B 1 71 ? -12.867 18.156 3.197 1 94.19 71 GLU B C 1
ATOM 1776 O O . GLU B 1 71 ? -13.969 18.188 3.746 1 94.19 71 GLU B O 1
ATOM 1781 N N . GLN B 1 72 ? -11.836 17.891 3.719 1 93.75 72 GLN B N 1
ATOM 1782 C CA . GLN B 1 72 ? -11.812 17.641 5.156 1 93.75 72 GLN B CA 1
ATOM 1783 C C . GLN B 1 72 ? -11.086 18.75 5.898 1 93.75 72 GLN B C 1
ATOM 1785 O O . GLN B 1 72 ? -9.93 19.047 5.598 1 93.75 72 GLN B O 1
ATOM 1790 N N . ASP B 1 73 ? -11.789 19.344 6.859 1 93.19 73 ASP B N 1
ATOM 1791 C CA . ASP B 1 73 ? -11.18 20.359 7.699 1 93.19 73 ASP B CA 1
ATOM 1792 C C . ASP B 1 73 ? -10.117 19.766 8.617 1 93.19 73 ASP B C 1
ATOM 1794 O O . ASP B 1 73 ? -9.836 18.562 8.539 1 93.19 73 ASP B O 1
ATOM 1798 N N . LEU B 1 74 ? -9.531 20.641 9.438 1 94.75 74 LEU B N 1
ATOM 1799 C CA . LEU B 1 74 ? -8.445 20.234 10.32 1 94.75 74 LEU B CA 1
ATOM 1800 C C . LEU B 1 74 ? -8.828 18.984 11.125 1 94.75 74 LEU B C 1
ATOM 1802 O O . LEU B 1 74 ? -9.859 18.984 11.805 1 94.75 74 LEU B O 1
ATOM 1806 N N . HIS B 1 75 ? -8.023 17.969 11 1 95.75 75 HIS B N 1
ATOM 1807 C CA . HIS B 1 75 ? -8.234 16.719 11.711 1 95.75 75 HIS B CA 1
ATOM 1808 C C . HIS B 1 75 ? -6.93 15.953 11.906 1 95.75 75 HIS B C 1
ATOM 1810 O O . HIS B 1 75 ? -5.91 16.312 11.305 1 95.75 75 HIS B O 1
ATOM 1816 N N . CYS B 1 76 ? -6.93 14.992 12.805 1 96.62 76 CYS B N 1
ATOM 1817 C CA . CYS B 1 76 ? -5.824 14.062 13.016 1 96.62 76 CYS B CA 1
ATOM 1818 C C . CYS B 1 76 ? -6.051 12.766 12.242 1 96.62 76 CYS B C 1
ATOM 1820 O O . CYS B 1 76 ? -7.191 12.398 11.961 1 96.62 76 CYS B O 1
ATOM 1822 N N . CYS B 1 77 ? -4.953 12.141 11.828 1 95.12 77 CYS B N 1
ATOM 1823 C CA . CYS B 1 77 ? -5.141 10.781 11.328 1 95.12 77 CYS B CA 1
ATOM 1824 C C . CYS B 1 77 ? -5.512 9.828 12.453 1 95.12 77 CYS B C 1
ATOM 1826 O O . CYS B 1 77 ? -5.141 10.047 13.609 1 95.12 77 CYS B O 1
ATOM 1828 N N . PRO B 1 78 ? -6.27 8.852 12.125 1 94.62 78 PRO B N 1
ATOM 1829 C CA . PRO B 1 78 ? -6.797 7.992 13.188 1 94.62 78 PRO B CA 1
ATOM 1830 C C . PRO B 1 78 ? -5.703 7.188 13.891 1 94.62 78 PRO B C 1
ATOM 1832 O O . PRO B 1 78 ? -5.805 6.922 15.094 1 94.62 78 PRO B O 1
ATOM 1835 N N . GLU B 1 79 ? -4.695 6.73 13.211 1 96.56 79 GLU B N 1
ATOM 1836 C CA . GLU B 1 79 ? -3.551 5.953 13.688 1 96.56 79 GLU B CA 1
ATOM 1837 C C . GLU B 1 79 ? -2.271 6.352 12.953 1 96.56 79 GLU B C 1
ATOM 1839 O O . GLU B 1 79 ? -2.324 7.031 11.93 1 96.56 79 GLU B O 1
ATOM 1844 N N . VAL B 1 80 ? -1.129 5.957 13.578 1 98.19 80 VAL B N 1
ATOM 1845 C CA . VAL B 1 80 ? 0.089 6.027 12.781 1 98.19 80 VAL B CA 1
ATOM 1846 C C . VAL B 1 80 ? -0.043 5.125 11.555 1 98.19 80 VAL B C 1
ATOM 1848 O O . VAL B 1 80 ? -0.392 3.949 11.68 1 98.19 80 VAL B O 1
ATOM 1851 N N . GLN B 1 81 ? 0.228 5.738 10.328 1 98.62 81 GLN B N 1
ATOM 1852 C CA . GLN B 1 81 ? -0.16 4.969 9.156 1 98.62 81 GLN B CA 1
ATOM 1853 C C . GLN B 1 81 ? 0.617 5.418 7.922 1 98.62 81 GLN B C 1
ATOM 1855 O O . GLN B 1 81 ? 1.119 6.543 7.871 1 98.62 81 GLN B O 1
ATOM 1860 N N . PHE B 1 82 ? 0.801 4.504 6.984 1 98.88 82 PHE B N 1
ATOM 1861 C CA . PHE B 1 82 ? 1.203 4.797 5.613 1 98.88 82 PHE B CA 1
ATOM 1862 C C . PHE B 1 82 ? -0.011 4.867 4.695 1 98.88 82 PHE B C 1
ATOM 1864 O O . PHE B 1 82 ? -0.912 4.031 4.785 1 98.88 82 PHE B O 1
ATOM 1871 N N . VAL B 1 83 ? -0.077 5.906 3.848 1 98.75 83 VAL B N 1
ATOM 1872 C CA . VAL B 1 83 ? -1.119 6.066 2.838 1 98.75 83 VAL B CA 1
ATOM 1873 C C . VAL B 1 83 ? -0.498 6.031 1.444 1 98.75 83 VAL B C 1
ATOM 1875 O O . VAL B 1 83 ? 0.422 6.797 1.148 1 98.75 83 VAL B O 1
ATOM 1878 N N . VAL B 1 84 ? -0.975 5.176 0.606 1 98.94 84 VAL B N 1
ATOM 1879 C CA . VAL B 1 84 ? -0.548 5.133 -0.789 1 98.94 84 VAL B CA 1
ATOM 1880 C C . VAL B 1 84 ? -1.712 5.52 -1.698 1 98.94 84 VAL B C 1
ATOM 1882 O O . VAL B 1 84 ? -2.82 4.996 -1.554 1 98.94 84 VAL B O 1
ATOM 1885 N N . THR B 1 85 ? -1.454 6.422 -2.598 1 98.88 85 THR B N 1
ATOM 1886 C CA . THR B 1 85 ? -2.453 6.77 -3.602 1 98.88 85 THR B CA 1
ATOM 1887 C C . THR B 1 85 ? -2.453 5.75 -4.738 1 98.88 85 THR B C 1
ATOM 1889 O O . THR B 1 85 ? -1.409 5.48 -5.336 1 98.88 85 THR B O 1
ATOM 1892 N N . LEU B 1 86 ? -3.641 5.238 -5 1 98.81 86 LEU B N 1
ATOM 1893 C CA . LEU B 1 86 ? -3.75 4.195 -6.012 1 98.81 86 LEU B CA 1
ATOM 1894 C C . LEU B 1 86 ? -4.27 4.766 -7.328 1 98.81 86 LEU B C 1
ATOM 1896 O O . LEU B 1 86 ? -3.797 4.391 -8.406 1 98.81 86 LEU B O 1
ATOM 1900 N N . SER B 1 87 ? -5.219 5.559 -7.305 1 98.31 87 SER B N 1
ATOM 1901 C CA . SER B 1 87 ? -5.828 6.242 -8.438 1 98.31 87 SER B CA 1
ATOM 1902 C C . SER B 1 87 ? -6.391 7.598 -8.031 1 98.31 87 SER B C 1
ATOM 1904 O O . SER B 1 87 ? -6.691 7.828 -6.859 1 98.31 87 SER B O 1
ATOM 1906 N N . GLY B 1 88 ? -6.527 8.484 -9.047 1 97.94 88 GLY B N 1
ATOM 1907 C CA . GLY B 1 88 ? -6.922 9.852 -8.719 1 97.94 88 GLY B CA 1
ATOM 1908 C C . GLY B 1 88 ? -5.832 10.633 -8.008 1 97.94 88 GLY B C 1
ATOM 1909 O O . GLY B 1 88 ? -4.645 10.359 -8.195 1 97.94 88 GLY B O 1
ATOM 1910 N N . SER B 1 89 ? -6.324 11.695 -7.359 1 98.69 89 SER B N 1
ATOM 1911 C CA . SER B 1 89 ? -5.383 12.586 -6.68 1 98.69 89 SER B CA 1
ATOM 1912 C C . SER B 1 89 ? -6.039 13.281 -5.492 1 98.69 89 SER B C 1
ATOM 1914 O O . SER B 1 89 ? -7.254 13.492 -5.484 1 98.69 89 SER B O 1
ATOM 1916 N N . TRP B 1 90 ? -5.242 13.531 -4.484 1 98.62 90 TRP B N 1
ATOM 1917 C CA . TRP B 1 90 ? -5.688 14.258 -3.301 1 98.62 90 TRP B CA 1
ATOM 1918 C C . TRP B 1 90 ? -4.578 15.156 -2.76 1 98.62 90 TRP B C 1
ATOM 1920 O O . TRP B 1 90 ? -3.422 15.039 -3.18 1 98.62 90 TRP B O 1
ATOM 1930 N N . TYR B 1 91 ? -4.957 16.109 -1.933 1 98.62 91 TYR B N 1
ATOM 1931 C CA . TYR B 1 91 ? -3.957 16.969 -1.313 1 98.62 91 TYR B CA 1
ATOM 1932 C C . TYR B 1 91 ? -4.062 16.922 0.206 1 98.62 91 TYR B C 1
ATOM 1934 O O . TYR B 1 91 ? -5.105 16.562 0.752 1 98.62 91 TYR B O 1
ATOM 1942 N N . VAL B 1 92 ? -2.969 17.188 0.823 1 98.31 92 VAL B N 1
ATOM 1943 C CA . VAL B 1 92 ? -2.883 17.438 2.256 1 98.31 92 VAL B CA 1
ATOM 1944 C C . VAL B 1 92 ? -2.268 18.812 2.5 1 98.31 92 VAL B C 1
ATOM 1946 O O . VAL B 1 92 ? -1.322 19.203 1.813 1 98.31 92 VAL B O 1
ATOM 1949 N N . LYS B 1 93 ? -2.854 19.562 3.35 1 98.38 93 LYS B N 1
ATOM 1950 C CA . LYS B 1 93 ? -2.312 20.844 3.791 1 98.38 93 LYS B CA 1
ATOM 1951 C C . LYS B 1 93 ? -2.014 20.828 5.289 1 98.38 93 LYS B C 1
ATOM 1953 O O . LYS B 1 93 ? -2.92 20.656 6.105 1 98.38 93 LYS B O 1
ATOM 1958 N N . THR B 1 94 ? -0.771 21.031 5.629 1 98.62 94 THR B N 1
ATOM 1959 C CA . THR B 1 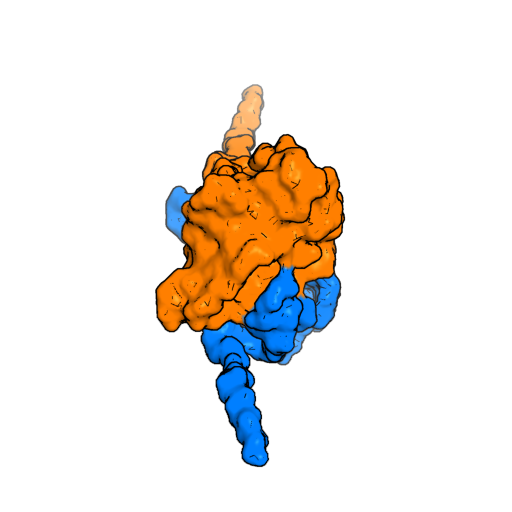94 ? -0.348 21.031 7.027 1 98.62 94 THR B CA 1
ATOM 1960 C C . THR B 1 94 ? -0.694 22.359 7.691 1 98.62 94 THR B C 1
ATOM 1962 O O . THR B 1 94 ? -1.002 23.344 7.008 1 98.62 94 THR B O 1
ATOM 1965 N N . SER B 1 95 ? -0.629 22.391 8.984 1 98.31 95 SER B N 1
ATOM 1966 C CA . SER B 1 95 ? -1.068 23.578 9.727 1 98.31 95 SER B CA 1
ATOM 1967 C C . SER B 1 95 ? -0.089 24.734 9.555 1 98.31 95 SER B C 1
ATOM 1969 O O . SER B 1 95 ? -0.423 25.891 9.844 1 98.31 95 SER B O 1
ATOM 1971 N N . ASP B 1 96 ? 1.122 24.453 9.102 1 98.44 96 ASP B N 1
ATOM 1972 C CA . ASP B 1 96 ? 2.047 25.531 8.812 1 98.44 96 ASP B CA 1
ATOM 1973 C C . ASP B 1 96 ? 1.773 26.141 7.43 1 98.44 96 ASP B C 1
ATOM 1975 O O . ASP B 1 96 ? 2.508 27.016 6.977 1 98.44 96 ASP B O 1
ATOM 1979 N N . GLY B 1 97 ? 0.83 25.562 6.758 1 98.12 97 GLY B N 1
ATOM 1980 C CA . GLY B 1 97 ? 0.359 26.141 5.512 1 98.12 97 GLY B CA 1
ATOM 1981 C C . GLY B 1 97 ? 0.875 25.422 4.281 1 98.12 97 GLY B C 1
ATOM 1982 O O . GLY B 1 97 ? 0.44 25.719 3.162 1 98.12 97 GLY B O 1
ATOM 1983 N N . THR B 1 98 ? 1.738 24.5 4.371 1 98.38 98 THR B N 1
ATOM 1984 C CA . THR B 1 98 ? 2.312 23.781 3.232 1 98.38 98 THR B CA 1
ATOM 1985 C C . THR B 1 98 ? 1.306 22.797 2.648 1 98.38 98 THR B C 1
ATOM 1987 O O . THR B 1 98 ? 0.679 22.031 3.385 1 98.38 98 THR B O 1
ATOM 1990 N N . LYS B 1 99 ? 1.131 22.891 1.344 1 98.31 99 LYS B N 1
ATOM 1991 C CA . LYS B 1 99 ? 0.206 22.016 0.641 1 98.31 99 LYS B CA 1
ATOM 1992 C C . LYS B 1 99 ? 0.947 21.109 -0.345 1 98.31 99 LYS B C 1
ATOM 1994 O O . LYS B 1 99 ? 1.855 21.562 -1.044 1 98.31 99 LYS B O 1
ATOM 1999 N N . HIS B 1 100 ? 0.587 19.844 -0.357 1 98.56 100 HIS B N 1
ATOM 2000 C CA . HIS B 1 100 ? 1.161 18.906 -1.307 1 98.56 100 HIS B CA 1
ATOM 2001 C C . HIS B 1 100 ? 0.085 18 -1.911 1 98.56 100 HIS B C 1
ATOM 2003 O O . HIS B 1 100 ? -0.821 17.547 -1.207 1 98.56 100 HIS B O 1
ATOM 2009 N N . THR B 1 101 ? 0.228 17.766 -3.213 1 98.81 101 THR B N 1
ATOM 2010 C CA . THR B 1 101 ? -0.683 16.875 -3.928 1 98.81 101 THR B CA 1
ATOM 2011 C C . THR B 1 101 ? -0.051 15.5 -4.129 1 98.81 101 THR B C 1
ATOM 2013 O O . THR B 1 101 ? 1.131 15.398 -4.465 1 98.81 101 THR B O 1
ATOM 2016 N N . PHE B 1 102 ? -0.843 14.5 -3.926 1 98.75 102 PHE B N 1
ATOM 2017 C CA . PHE B 1 102 ? -0.403 13.117 -4.039 1 98.75 102 PHE B CA 1
ATOM 2018 C C . PHE B 1 102 ? -1.054 12.438 -5.242 1 98.75 102 PHE B C 1
ATOM 2020 O O . PHE B 1 102 ? -2.258 12.586 -5.465 1 98.75 102 PHE B O 1
ATOM 2027 N N . ASN B 1 103 ? -0.207 11.703 -5.977 1 98.69 103 ASN B N 1
ATOM 2028 C CA . ASN B 1 103 ? -0.604 10.969 -7.172 1 98.69 103 ASN B CA 1
ATOM 2029 C C . ASN B 1 103 ? -0.332 9.469 -7.027 1 98.69 103 ASN B C 1
ATOM 2031 O O . ASN B 1 103 ? 0.316 9.047 -6.07 1 98.69 103 ASN B O 1
ATOM 2035 N N . PRO B 1 104 ? -0.879 8.688 -8.016 1 98.75 104 PRO B N 1
ATOM 2036 C CA . PRO B 1 104 ? -0.681 7.238 -7.902 1 98.75 104 PRO B CA 1
ATOM 2037 C C . PRO B 1 104 ? 0.785 6.855 -7.715 1 98.75 104 PRO B C 1
ATOM 2039 O O . PRO B 1 104 ? 1.651 7.34 -8.445 1 98.75 104 PRO B O 1
ATOM 2042 N N . GLY B 1 105 ? 1.022 6.074 -6.711 1 98.62 105 GLY B N 1
ATOM 2043 C CA . GLY B 1 105 ? 2.375 5.637 -6.402 1 98.62 105 GLY B CA 1
ATOM 2044 C C . GLY B 1 105 ? 3 6.402 -5.25 1 98.62 105 GLY B C 1
ATOM 2045 O O . GLY B 1 105 ? 3.949 5.926 -4.625 1 98.62 105 GLY B O 1
ATOM 2046 N N . ASP B 1 106 ? 2.465 7.574 -4.914 1 98.75 106 ASP B N 1
ATOM 2047 C CA . ASP B 1 106 ? 3.021 8.375 -3.832 1 98.75 106 ASP B CA 1
ATOM 2048 C C . ASP B 1 106 ? 2.678 7.777 -2.469 1 98.75 106 ASP B C 1
ATOM 2050 O O . ASP B 1 106 ? 1.549 7.336 -2.248 1 98.75 106 ASP B O 1
ATOM 2054 N N . VAL B 1 107 ? 3.688 7.75 -1.552 1 98.88 107 VAL B N 1
ATOM 2055 C CA . VAL B 1 107 ? 3.539 7.223 -0.2 1 98.88 107 VAL B CA 1
ATOM 2056 C C . VAL B 1 107 ? 3.617 8.359 0.812 1 98.88 107 VAL B C 1
ATOM 2058 O O . VAL B 1 107 ? 4.555 9.164 0.784 1 98.88 107 VAL B O 1
ATOM 2061 N N . LEU B 1 108 ? 2.635 8.453 1.697 1 98.88 108 LEU B N 1
ATOM 2062 C CA . LEU B 1 108 ? 2.621 9.406 2.801 1 98.88 108 LEU B CA 1
ATOM 2063 C C . LEU B 1 108 ? 2.668 8.688 4.145 1 98.88 108 LEU B C 1
ATOM 2065 O O . LEU B 1 108 ? 1.862 7.789 4.398 1 98.88 108 LEU B O 1
ATOM 2069 N N . PHE B 1 109 ? 3.676 9 4.918 1 98.88 109 PHE B N 1
ATOM 2070 C CA . PHE B 1 109 ? 3.705 8.578 6.316 1 98.88 109 PHE B CA 1
ATOM 2071 C C . PHE B 1 109 ? 3.119 9.656 7.219 1 98.88 109 PHE B C 1
ATOM 2073 O O . PHE B 1 109 ? 3.516 10.82 7.141 1 98.88 109 PHE B O 1
ATOM 2080 N N . GLN B 1 110 ? 2.188 9.25 8.055 1 98.12 110 GLN B N 1
ATOM 2081 C CA . GLN B 1 110 ? 1.541 10.172 8.984 1 98.12 110 GLN B CA 1
ATOM 2082 C C . GLN B 1 110 ? 1.63 9.656 10.422 1 98.12 110 GLN B C 1
ATOM 2084 O O . GLN B 1 110 ? 1.266 8.508 10.703 1 98.12 110 GLN B O 1
ATOM 2089 N N . ASP B 1 111 ? 2.055 10.445 11.367 1 97.38 111 ASP B N 1
ATOM 2090 C CA . ASP B 1 111 ? 1.974 10.102 12.781 1 97.38 111 ASP B CA 1
ATOM 2091 C C . ASP B 1 111 ? 1.394 11.25 13.594 1 97.38 111 ASP B C 1
ATOM 2093 O O . ASP B 1 111 ? 1.671 11.375 14.789 1 97.38 111 ASP B O 1
ATOM 2097 N N . ASN B 1 112 ? 0.659 12.125 12.906 1 97.81 112 ASN B N 1
ATOM 2098 C CA . ASN B 1 112 ? -0.015 13.242 13.57 1 97.81 112 ASN B CA 1
ATOM 2099 C C . ASN B 1 112 ? -1.375 12.82 14.117 1 97.81 112 ASN B C 1
ATOM 2101 O O . ASN B 1 112 ? -2.408 13.352 13.703 1 97.81 112 ASN B O 1
ATOM 2105 N N . THR B 1 113 ? -1.388 12 15.062 1 97.5 113 THR B N 1
ATOM 2106 C CA . THR B 1 113 ? -2.574 11.414 15.68 1 97.5 113 THR B CA 1
ATOM 2107 C C . THR B 1 113 ? -3.008 12.219 16.891 1 97.5 113 THR B C 1
ATOM 2109 O O . THR B 1 113 ? -2.26 13.07 17.391 1 97.5 113 THR B O 1
ATOM 2112 N N . LYS B 1 114 ? -4.207 11.906 17.359 1 96.25 114 LYS B N 1
ATOM 2113 C CA . LYS B 1 114 ? -4.742 12.57 18.547 1 96.25 114 LYS B CA 1
ATOM 2114 C C . LYS B 1 114 ? -3.916 12.25 19.781 1 96.25 114 LYS B C 1
ATOM 2116 O O . LYS B 1 114 ? -3.898 13.023 20.75 1 96.25 114 LYS B O 1
ATOM 2121 N N . THR B 1 115 ? -3.215 11.133 19.812 1 96.81 115 THR B N 1
ATOM 2122 C CA . THR B 1 115 ? -2.461 10.68 20.969 1 96.81 115 THR B CA 1
ATOM 2123 C C . THR B 1 115 ? -1.032 11.219 20.938 1 96.81 115 THR B C 1
ATOM 2125 O O . THR B 1 115 ? -0.189 10.812 21.734 1 96.81 115 THR B O 1
ATOM 2128 N N . SER B 1 116 ? -0.716 12.039 19.969 1 98.19 116 SER B N 1
ATOM 2129 C CA . SER B 1 116 ? 0.596 12.672 19.875 1 98.19 116 SER B CA 1
ATOM 2130 C C . SER B 1 116 ? 0.973 13.359 21.188 1 98.19 116 SER B C 1
ATOM 2132 O O . SER B 1 116 ? 0.118 13.945 21.844 1 98.19 116 SER B O 1
ATOM 2134 N N . PRO B 1 117 ? 2.283 13.344 21.547 1 98.25 117 PRO B N 1
ATOM 2135 C CA . PRO B 1 117 ? 2.717 14.023 22.766 1 98.25 117 PRO B CA 1
ATOM 2136 C C . PRO B 1 117 ? 2.826 15.531 22.594 1 98.25 117 PRO B C 1
ATOM 2138 O O . PRO B 1 117 ? 3.188 16.234 23.547 1 98.25 117 PRO B O 1
ATOM 2141 N N . ALA B 1 118 ? 2.574 16.047 21.391 1 98.5 118 ALA B N 1
ATOM 2142 C CA . ALA B 1 118 ? 2.613 17.484 21.156 1 98.5 118 ALA B CA 1
ATOM 2143 C C . ALA B 1 118 ? 1.681 18.219 22.125 1 98.5 118 ALA B C 1
ATOM 2145 O O . ALA B 1 118 ? 0.698 17.641 22.609 1 98.5 118 ALA B O 1
ATOM 2146 N N . SER B 1 119 ? 2.004 19.484 22.391 1 98.44 119 SER B N 1
ATOM 2147 C CA . SER B 1 119 ? 1.223 20.266 23.328 1 98.44 119 SER B CA 1
ATOM 2148 C C . SER B 1 119 ? -0.181 20.547 22.797 1 98.44 119 SER B C 1
ATOM 2150 O O . SER B 1 119 ? -1.135 20.641 23.578 1 98.44 119 SER B O 1
ATOM 2152 N N . ASN B 1 120 ? -0.295 20.781 21.531 1 98.31 120 ASN B N 1
ATOM 2153 C CA . ASN B 1 120 ? -1.575 20.891 20.828 1 98.31 120 ASN B CA 1
ATOM 2154 C C . ASN B 1 120 ? -1.788 19.734 19.859 1 98.31 120 ASN B C 1
ATOM 2156 O O . ASN B 1 120 ? -0.824 19.156 19.344 1 98.31 120 ASN B O 1
ATOM 2160 N N . LYS B 1 121 ? -2.99 19.344 19.594 1 97.5 121 LYS B N 1
ATOM 2161 C CA . LYS B 1 121 ? -3.273 18.266 18.641 1 97.5 121 LYS B CA 1
ATOM 2162 C C . LYS B 1 121 ? -2.711 18.609 17.25 1 97.5 121 LYS B C 1
ATOM 2164 O O . LYS B 1 121 ? -3.01 19.656 16.688 1 97.5 121 LYS B O 1
ATOM 2169 N N . PRO B 1 122 ? -1.875 17.766 16.781 1 98.62 122 PRO B N 1
ATOM 2170 C CA . PRO B 1 122 ? -1.349 18.031 15.438 1 98.62 122 PRO B CA 1
ATOM 2171 C C . PRO B 1 122 ? -2.336 17.656 14.336 1 98.62 122 PRO B C 1
ATOM 2173 O O . PRO B 1 122 ? -2.662 16.469 14.164 1 98.62 122 PRO B O 1
ATOM 2176 N N . GLN B 1 123 ? -2.793 18.625 13.562 1 98.12 123 GLN B N 1
ATOM 2177 C CA . GLN B 1 123 ? -3.854 18.406 12.586 1 98.12 123 GLN B CA 1
ATOM 2178 C C . GLN B 1 123 ? -3.393 18.781 11.188 1 98.12 123 GLN B C 1
ATOM 2180 O O . GLN B 1 123 ? -2.357 19.438 11.016 1 98.12 123 GLN B O 1
ATOM 2185 N N . HIS B 1 124 ? -4.066 18.312 10.188 1 98.06 124 HIS B N 1
ATOM 2186 C CA . HIS B 1 124 ? -3.879 18.688 8.789 1 98.06 124 HIS B CA 1
ATOM 2187 C C . HIS B 1 124 ? -5.219 18.812 8.07 1 98.06 124 HIS B C 1
ATOM 2189 O O . HIS B 1 124 ? -6.254 18.391 8.602 1 98.06 124 HIS B O 1
ATOM 2195 N N . TYR B 1 125 ? -5.23 19.516 6.953 1 96.94 125 TYR B N 1
ATOM 2196 C CA . TYR B 1 125 ? -6.336 19.578 6.004 1 96.94 125 TYR B CA 1
ATOM 2197 C C . TYR B 1 125 ? -6.105 18.641 4.832 1 96.94 125 TYR B C 1
ATOM 2199 O O . TYR B 1 125 ? -4.961 18.375 4.457 1 96.94 125 TYR B O 1
ATOM 2207 N N . SER B 1 126 ? -7.223 18.078 4.301 1 97.5 126 SER B N 1
ATOM 2208 C CA . SER B 1 126 ? -7.074 17.234 3.113 1 97.5 126 SER B CA 1
ATOM 2209 C C . SER B 1 126 ? -8.289 17.359 2.197 1 97.5 126 SER B C 1
ATOM 2211 O O . SER B 1 126 ? -9.344 17.844 2.615 1 97.5 126 SER B O 1
ATOM 2213 N N . GLY B 1 127 ? -8.07 16.969 0.962 1 97.06 127 GLY B N 1
ATOM 2214 C CA . GLY B 1 127 ? -9.164 16.953 0.007 1 97.06 127 GLY B CA 1
ATOM 2215 C C . GLY B 1 127 ? -8.812 16.25 -1.288 1 97.06 127 GLY B C 1
ATOM 2216 O O . GLY B 1 127 ? -7.645 15.953 -1.547 1 97.06 127 GLY B O 1
ATOM 2217 N N . VAL B 1 128 ? -9.883 16 -2.072 1 97.69 128 VAL B N 1
ATOM 2218 C CA . VAL B 1 128 ? -9.719 15.336 -3.359 1 97.69 128 VAL B CA 1
ATOM 2219 C C . VAL B 1 128 ? -9.453 16.375 -4.449 1 97.69 128 VAL B C 1
ATOM 2221 O O . VAL B 1 128 ? -10.047 17.453 -4.445 1 97.69 128 VAL B O 1
ATOM 2224 N N . VAL B 1 129 ? -8.547 16 -5.309 1 98.38 129 VAL B N 1
ATOM 2225 C CA . VAL B 1 129 ? -8.203 16.859 -6.438 1 98.38 129 VAL B CA 1
ATOM 2226 C C . VAL B 1 129 ? -8.914 16.375 -7.695 1 98.38 129 VAL B C 1
ATOM 2228 O O . VAL B 1 129 ? -8.836 15.188 -8.031 1 98.38 129 VAL B O 1
ATOM 2231 N N . GLY B 1 130 ? -9.57 17.281 -8.406 1 96.88 130 GLY B N 1
ATOM 2232 C CA . GLY B 1 130 ? -10.172 16.953 -9.688 1 96.88 130 GLY B CA 1
ATOM 2233 C C . GLY B 1 130 ? -11.57 16.375 -9.562 1 96.88 130 GLY B C 1
ATOM 2234 O O . GLY B 1 130 ? -12.227 16.547 -8.531 1 96.88 130 GLY B O 1
ATOM 2235 N N . ASP B 1 131 ? -12.078 15.742 -10.656 1 96.81 131 ASP B N 1
ATOM 2236 C CA . ASP B 1 131 ? -13.469 15.305 -10.75 1 96.81 131 ASP B CA 1
ATOM 2237 C C . ASP B 1 131 ? -13.57 13.781 -10.695 1 96.81 131 ASP B C 1
ATOM 2239 O O . ASP B 1 131 ? -14.625 13.211 -10.984 1 96.81 131 ASP B O 1
ATOM 2243 N N . LYS B 1 132 ? -12.477 13.164 -10.336 1 95.88 132 LYS B N 1
ATOM 2244 C CA . LYS B 1 132 ? -12.461 11.719 -10.164 1 95.88 132 LYS B CA 1
ATOM 2245 C C . LYS B 1 132 ? -12.211 11.336 -8.711 1 95.88 132 LYS B C 1
ATOM 2247 O O . LYS B 1 132 ? -11.531 12.062 -7.984 1 95.88 132 LYS B O 1
ATOM 2252 N N . PRO B 1 133 ? -12.781 10.203 -8.344 1 96.75 133 PRO B N 1
ATOM 2253 C CA . PRO B 1 133 ? -12.484 9.75 -6.984 1 96.75 133 PRO B CA 1
ATOM 2254 C C . PRO B 1 133 ? -11.008 9.461 -6.762 1 96.75 133 PRO B C 1
ATOM 2256 O O . PRO B 1 133 ? -10.273 9.195 -7.719 1 96.75 133 PRO B O 1
ATOM 2259 N N . CYS B 1 134 ? -10.602 9.609 -5.535 1 97.56 134 CYS B N 1
ATOM 2260 C CA . CYS B 1 134 ? -9.258 9.203 -5.125 1 97.56 134 CYS B CA 1
ATOM 2261 C C . CYS B 1 134 ? -9.297 7.883 -4.359 1 97.56 134 CYS B C 1
ATOM 2263 O O . CYS B 1 134 ? -9.992 7.77 -3.352 1 97.56 134 CYS B O 1
ATOM 2265 N N . GLN B 1 135 ? -8.578 6.895 -4.855 1 98.31 135 GLN B N 1
ATOM 2266 C CA . GLN B 1 135 ? -8.484 5.594 -4.199 1 98.31 135 GLN B CA 1
ATOM 2267 C C . GLN B 1 135 ? -7.145 5.43 -3.494 1 98.31 135 GLN B C 1
ATOM 2269 O O . GLN B 1 135 ? -6.105 5.832 -4.02 1 98.31 135 GLN B O 1
ATOM 2274 N N . GLN B 1 136 ? -7.254 4.891 -2.234 1 98.62 136 GLN B N 1
ATOM 2275 C CA . GLN B 1 136 ? -6.059 4.781 -1.404 1 98.62 136 GLN B CA 1
ATOM 2276 C C . GLN B 1 136 ? -5.973 3.408 -0.744 1 98.62 136 GLN B C 1
ATOM 2278 O O . GLN B 1 136 ? -6.992 2.748 -0.534 1 98.62 136 GLN B O 1
ATOM 2283 N N . MET B 1 137 ? -4.758 2.963 -0.482 1 98.88 137 MET B N 1
ATOM 2284 C CA . MET B 1 137 ? -4.438 1.887 0.452 1 98.88 137 MET B CA 1
ATOM 2285 C C . MET B 1 137 ? -3.756 2.436 1.701 1 98.88 137 MET B C 1
ATOM 2287 O O . MET B 1 137 ? -2.773 3.174 1.604 1 98.88 137 MET B O 1
ATOM 2291 N N . ILE B 1 138 ? -4.277 2.139 2.832 1 98.62 138 ILE B N 1
ATOM 2292 C CA . ILE B 1 138 ? -3.754 2.617 4.105 1 98.62 138 ILE B CA 1
ATOM 2293 C C . ILE B 1 138 ? -3.301 1.433 4.957 1 98.62 138 ILE B C 1
ATOM 2295 O O . ILE B 1 138 ? -4.008 0.426 5.055 1 98.62 138 ILE B O 1
ATOM 2299 N N . VAL B 1 139 ? -2.135 1.495 5.484 1 98.75 139 VAL B N 1
ATOM 2300 C CA . VAL B 1 139 ? -1.634 0.515 6.441 1 98.75 139 VAL B CA 1
ATOM 2301 C C . VAL B 1 139 ? -1.37 1.191 7.781 1 98.75 139 VAL B C 1
ATOM 2303 O O . VAL B 1 139 ? -0.57 2.127 7.867 1 98.75 139 VAL B O 1
ATOM 2306 N N . GLN B 1 140 ? -2.002 0.673 8.781 1 98.25 140 GLN B N 1
ATOM 2307 C CA . GLN B 1 140 ? -1.846 1.238 10.117 1 98.25 140 GLN B CA 1
ATOM 2308 C C . GLN B 1 140 ? -0.833 0.444 10.938 1 98.25 140 GLN B C 1
ATOM 2310 O O . GLN B 1 140 ? -0.768 -0.783 10.828 1 98.25 140 GLN B O 1
ATOM 2315 N N . ILE B 1 141 ? -0.074 1.165 11.672 1 97.94 141 ILE B N 1
ATOM 2316 C CA . ILE B 1 141 ? 0.984 0.59 12.5 1 97.94 141 ILE B CA 1
ATOM 2317 C C . ILE B 1 141 ? 0.786 1 13.953 1 97.94 141 ILE B C 1
ATOM 2319 O O . ILE B 1 141 ? 0.501 2.164 14.242 1 97.94 141 ILE B O 1
ATOM 2323 N N . SER B 1 142 ? 0.898 0.003 14.859 1 97.44 142 SER B N 1
ATOM 2324 C CA . SER B 1 142 ? 0.911 0.31 16.281 1 97.44 142 SER B CA 1
ATOM 2325 C C . SER B 1 142 ? 2.262 0.869 16.719 1 97.44 142 SER B C 1
ATOM 2327 O O . SER B 1 142 ? 3.172 0.111 17.062 1 97.44 142 SER B O 1
ATOM 2329 N N . ARG B 1 143 ? 2.406 2.119 16.656 1 96.31 143 ARG B N 1
ATOM 2330 C CA . ARG B 1 143 ? 3.621 2.873 16.938 1 96.31 143 ARG B CA 1
ATOM 2331 C C . ARG B 1 143 ? 3.297 4.156 17.703 1 96.31 143 ARG B C 1
ATOM 2333 O O . ARG B 1 143 ? 2.281 4.801 17.438 1 96.31 143 ARG B O 1
ATOM 2340 N N . THR B 1 144 ? 4.129 4.492 18.734 1 96.94 144 THR B N 1
ATOM 2341 C CA . THR B 1 144 ? 3.949 5.754 19.438 1 96.94 144 THR B CA 1
ATOM 2342 C C . THR B 1 144 ? 4.285 6.938 18.531 1 96.94 144 THR B C 1
ATOM 2344 O O . THR B 1 144 ? 5.379 7.004 17.969 1 96.94 144 THR B O 1
ATOM 2347 N N . PRO B 1 145 ? 3.291 7.785 18.312 1 98.12 145 PRO B N 1
ATOM 2348 C CA . PRO B 1 145 ? 3.617 8.969 17.516 1 98.12 145 PRO B CA 1
ATOM 2349 C C . PRO B 1 145 ? 4.742 9.805 18.125 1 98.12 145 PRO B C 1
ATOM 2351 O O . PRO B 1 145 ? 4.879 9.852 19.359 1 98.12 145 PRO B O 1
ATOM 2354 N N . GLU B 1 146 ? 5.531 10.43 17.297 1 98.19 146 GLU B N 1
ATOM 2355 C CA . GLU B 1 146 ? 6.684 11.219 17.719 1 98.19 146 GLU B CA 1
ATOM 2356 C C . GLU B 1 146 ? 6.555 12.672 17.281 1 98.19 146 GLU B C 1
ATOM 2358 O O . GLU B 1 146 ? 5.836 12.977 16.328 1 98.19 146 GLU B O 1
ATOM 2363 N N . VAL B 1 147 ? 7.188 13.555 18.016 1 98.5 147 VAL B N 1
ATOM 2364 C CA . VAL B 1 147 ? 7.316 14.945 17.594 1 98.5 147 VAL B CA 1
ATOM 2365 C C . VAL B 1 147 ? 8.758 15.227 17.172 1 98.5 147 VAL B C 1
ATOM 2367 O O . VAL B 1 147 ? 9.68 14.547 17.609 1 98.5 147 VAL B O 1
ATOM 2370 N N . ASP B 1 148 ? 8.938 16.141 16.297 1 98.44 148 ASP B N 1
ATOM 2371 C CA . ASP B 1 148 ? 10.234 16.656 15.852 1 98.44 148 ASP B CA 1
ATOM 2372 C C . ASP B 1 148 ? 11.125 15.508 15.352 1 98.44 148 ASP B C 1
ATOM 2374 O O . ASP B 1 148 ? 12.297 15.422 15.727 1 98.44 148 ASP B O 1
ATOM 2378 N N . ASN B 1 149 ? 10.586 14.594 14.633 1 97.94 149 ASN B N 1
ATOM 2379 C CA . ASN B 1 149 ? 11.328 13.477 14.047 1 97.94 149 ASN B CA 1
ATOM 2380 C C . ASN B 1 149 ? 11.117 13.398 12.539 1 97.94 149 ASN B C 1
ATOM 2382 O O . ASN B 1 149 ? 10.523 12.445 12.039 1 97.94 149 ASN B O 1
ATOM 2386 N N . PRO B 1 150 ? 11.609 14.398 11.742 1 97.88 150 PRO B N 1
ATOM 2387 C CA . PRO B 1 150 ? 11.516 14.344 10.281 1 97.88 150 PRO B CA 1
ATOM 2388 C C . PRO B 1 150 ? 12.367 13.219 9.68 1 97.88 150 PRO B C 1
ATOM 2390 O O . PRO B 1 150 ? 13.461 12.938 10.172 1 97.88 150 PRO B O 1
ATOM 2393 N N . ASN B 1 151 ? 11.922 12.57 8.625 1 96.38 151 ASN B N 1
ATOM 2394 C CA . ASN B 1 151 ? 12.602 11.523 7.871 1 96.38 151 ASN B CA 1
ATOM 2395 C C . ASN B 1 151 ? 12.992 10.352 8.773 1 96.38 151 ASN B C 1
ATOM 2397 O O . ASN B 1 151 ? 14.164 9.961 8.812 1 96.38 151 ASN B O 1
ATOM 2401 N N . PRO B 1 152 ? 12 9.688 9.438 1 96.69 152 PRO B N 1
ATOM 2402 C CA . PRO B 1 152 ? 12.312 8.664 10.445 1 96.69 152 PRO B CA 1
ATOM 2403 C C . PRO B 1 152 ? 12.828 7.367 9.82 1 96.69 152 PRO B C 1
ATOM 2405 O O . PRO B 1 152 ? 13.344 6.504 10.531 1 96.69 152 PRO B O 1
ATOM 2408 N N . PHE B 1 153 ? 12.641 7.281 8.539 1 95.62 153 PHE B N 1
ATOM 2409 C CA . PHE B 1 153 ? 13.055 6.031 7.918 1 95.62 153 PHE B CA 1
ATOM 2410 C C . PHE B 1 153 ? 14.039 6.289 6.781 1 95.62 153 PHE B C 1
ATOM 2412 O O . PHE B 1 153 ? 13.922 7.289 6.066 1 95.62 153 PHE B O 1
#

Nearest PDB structures (foldseek):
  2b8m-assembly1_A-2  TM=6.433E-01  e=2.092E-03  Methanocaldococcus jannaschii
  4f8a-assembly1_A  TM=6.101E-01  e=7.613E-03  Mus musculus
  6cju-assembly1_A  TM=6.461E-01  e=3.586E-02  Spirochaeta thermophila DSM 6578
  6cjq-assembly1_A  TM=6.321E-01  e=6.331E-02  Spirochaeta thermophila DSM 6578
  6cjt-assembly1_A  TM=6.080E-01  e=4.410E-02  Spirochaeta thermophila DSM 6578